Protein AF-A0A177X0Y1-F1 (afdb_monomer_lite)

Sequence (254 aa):
MSVVRSIENCEKGANDKPLEDIMIADCGVLAEGEEDGIPIPDDGDVLPEYTEDHDLIPEDHPTEYIAFASQIKTIGNTLLKQALASTDSTAAQSFFSKAIAKYEKAVRYLEAINPSPEEATELTYEAKLEFFALKVSCLSNLSLASGKISDWAGQQRYSERILSIAETLATYTVKHSTTPLMVTPADQSKAYFRVGQALVKQLQYEQGCKMLERAQSLTSGTPDAMIIKTINETQRMIKERAAKEKRMYQKMFE

Foldseek 3Di:
DVVVVCVVPADADPPRHHPDDDDPPDDDDADVPRDPPDDDDPLNLPDDLAPVPDPDQCQVCVVVLLVSLVVLLVSLVVLQVCLVPDPDPVSSLVSLVVSLSSLVSSLNSLVSNPVAPVGNPVDDPVSVLSSLVSNLVSLLSNLVSCVSNVVLVSVLVSLVSNVVNQVRQVVCCVVPDPDGDHDALLSNLSSLQSNLVSCVSVVVLVSSLVSLVSSQVSDPDDGDPVSVVSNVVSVVSVVVVVVVVVVVVVVVVD

Structure (mmCIF, N/CA/C/O backbone):
data_AF-A0A177X0Y1-F1
#
_entry.id   AF-A0A177X0Y1-F1
#
loop_
_atom_site.group_PDB
_atom_site.id
_atom_site.type_symbol
_atom_site.label_atom_id
_atom_site.label_alt_id
_atom_site.label_comp_id
_atom_site.label_asym_id
_atom_site.label_entity_id
_atom_site.label_seq_id
_atom_site.pdbx_PDB_ins_code
_atom_site.Cartn_x
_atom_site.Cartn_y
_atom_site.Cartn_z
_atom_site.occupancy
_atom_site.B_iso_or_equiv
_atom_site.auth_seq_id
_atom_site.auth_comp_id
_atom_site.auth_asym_id
_atom_site.auth_atom_id
_atom_site.pdbx_PDB_model_num
ATOM 1 N N . MET A 1 1 ? 1.747 -11.958 -21.881 1.00 66.69 1 MET A N 1
ATOM 2 C CA . MET A 1 1 ? 1.061 -13.107 -21.244 1.00 66.69 1 MET A CA 1
ATOM 3 C C . MET A 1 1 ? 0.006 -12.734 -20.183 1.00 66.69 1 MET A C 1
ATOM 5 O O . MET A 1 1 ? -0.429 -13.611 -19.441 1.00 66.69 1 MET A O 1
ATOM 9 N N . SER A 1 2 ? -0.498 -11.492 -20.129 1.00 70.94 2 SER A N 1
ATOM 10 C CA . SER A 1 2 ? -1.448 -11.057 -19.080 1.00 70.94 2 SER A CA 1
ATOM 11 C C . SER A 1 2 ? -2.701 -11.940 -18.937 1.00 70.94 2 SER A C 1
ATOM 13 O O . SER A 1 2 ? -3.001 -12.418 -17.846 1.00 70.94 2 SER A O 1
ATOM 15 N N . VAL A 1 3 ? -3.373 -12.259 -20.051 1.00 80.31 3 VAL A N 1
ATOM 16 C CA . VAL A 1 3 ? -4.574 -13.117 -20.054 1.00 80.31 3 VAL A CA 1
ATOM 17 C C . VAL A 1 3 ? -4.273 -14.518 -19.514 1.00 80.31 3 VAL A C 1
ATOM 19 O O . VAL A 1 3 ? -5.033 -15.047 -18.708 1.00 80.31 3 VAL A O 1
ATOM 22 N N . VAL A 1 4 ? -3.135 -15.101 -19.904 1.00 83.88 4 VAL A N 1
ATOM 23 C CA . VAL A 1 4 ? -2.702 -16.426 -19.431 1.00 83.88 4 VAL A CA 1
ATOM 24 C C . VAL A 1 4 ? -2.528 -16.410 -17.913 1.00 83.88 4 VAL A C 1
ATOM 26 O O . VAL A 1 4 ? -3.089 -17.254 -17.222 1.00 83.88 4 VAL A O 1
ATOM 29 N N . ARG A 1 5 ? -1.845 -15.392 -17.378 1.00 81.00 5 ARG A N 1
ATOM 30 C CA . ARG A 1 5 ? -1.641 -15.215 -15.933 1.00 81.00 5 ARG A CA 1
ATOM 31 C C . ARG A 1 5 ? -2.957 -15.031 -15.172 1.00 81.00 5 ARG A C 1
ATOM 33 O O . ARG A 1 5 ? -3.086 -15.539 -14.058 1.00 81.00 5 ARG A O 1
ATOM 40 N N . SER A 1 6 ? -3.929 -14.310 -15.731 1.00 81.62 6 SER A N 1
ATOM 41 C CA . SER A 1 6 ? -5.259 -14.169 -15.122 1.00 81.62 6 SER A CA 1
ATOM 42 C C . SER A 1 6 ? -5.991 -15.510 -15.040 1.00 81.62 6 SER A C 1
ATOM 44 O O . SER A 1 6 ? -6.596 -15.807 -14.012 1.00 81.62 6 SER A O 1
ATOM 46 N N . ILE A 1 7 ? -5.881 -16.346 -16.077 1.00 86.56 7 ILE A N 1
ATOM 47 C CA . ILE A 1 7 ? -6.438 -17.706 -16.087 1.00 86.56 7 ILE A CA 1
ATOM 48 C C . ILE A 1 7 ? -5.711 -18.592 -15.064 1.00 86.56 7 ILE A C 1
ATOM 50 O O . ILE A 1 7 ? -6.357 -19.295 -14.291 1.00 86.56 7 ILE A O 1
ATOM 54 N N . GLU A 1 8 ? -4.378 -18.528 -14.993 1.00 86.12 8 GLU A N 1
ATOM 55 C CA . GLU A 1 8 ? -3.576 -19.290 -14.023 1.00 86.12 8 GLU A CA 1
ATOM 56 C C . GLU A 1 8 ? -3.936 -18.959 -12.567 1.00 86.12 8 GLU A C 1
ATOM 58 O O . GLU A 1 8 ? -4.007 -19.854 -11.719 1.00 86.12 8 GLU A O 1
ATOM 63 N N . ASN A 1 9 ? -4.176 -17.679 -12.274 1.00 84.50 9 ASN A N 1
ATOM 64 C CA . ASN A 1 9 ? -4.431 -17.174 -10.924 1.00 84.50 9 ASN A CA 1
ATOM 65 C C . ASN A 1 9 ? -5.918 -17.084 -10.559 1.00 84.50 9 ASN A C 1
ATOM 67 O O . ASN A 1 9 ? -6.238 -16.575 -9.484 1.00 84.50 9 ASN A O 1
ATOM 71 N N . CYS A 1 10 ? -6.825 -17.571 -11.412 1.00 87.94 10 CYS A N 1
ATOM 72 C CA . CYS A 1 10 ? -8.245 -17.602 -11.078 1.00 87.94 10 CYS A CA 1
ATOM 73 C C . CYS A 1 10 ? -8.504 -18.438 -9.814 1.00 87.94 10 CYS A C 1
ATOM 75 O O . CYS A 1 10 ? -7.733 -19.344 -9.460 1.00 87.94 10 CYS A O 1
ATOM 77 N N . GLU A 1 11 ? -9.602 -18.126 -9.127 1.00 88.81 11 GLU A N 1
ATOM 78 C CA . GLU A 1 11 ? -10.042 -18.907 -7.978 1.00 88.81 11 GLU A CA 1
ATOM 79 C C . GLU A 1 11 ? -10.464 -20.307 -8.441 1.00 88.81 11 GLU A C 1
ATOM 81 O O . GLU A 1 11 ? -11.257 -20.464 -9.374 1.00 88.81 11 GLU A O 1
ATOM 86 N N . LYS A 1 12 ? -9.903 -21.336 -7.799 1.00 91.31 12 LYS A N 1
ATOM 87 C CA . LYS A 1 12 ? -10.114 -22.741 -8.160 1.00 91.31 12 LYS A CA 1
ATOM 88 C C . LYS A 1 12 ? -10.997 -23.421 -7.119 1.00 91.31 12 LYS A C 1
ATOM 90 O O . LYS A 1 12 ? -10.789 -23.269 -5.918 1.00 91.31 12 LYS A O 1
ATOM 95 N N . GLY A 1 13 ? -11.970 -24.188 -7.589 1.00 89.94 13 GLY A N 1
ATOM 96 C CA . GLY A 1 13 ? -12.784 -25.093 -6.792 1.00 89.94 13 GLY A CA 1
ATOM 97 C C . GLY A 1 13 ? -12.164 -26.487 -6.675 1.00 89.94 13 GLY A C 1
ATOM 98 O O . GLY A 1 13 ? -10.953 -26.681 -6.763 1.00 89.94 13 GLY A O 1
ATOM 99 N N . ALA A 1 14 ? -13.019 -27.491 -6.472 1.00 91.88 14 ALA A N 1
ATOM 100 C CA . ALA A 1 14 ? -12.578 -28.878 -6.363 1.00 91.88 14 ALA A CA 1
ATOM 101 C C . ALA A 1 14 ? -11.881 -29.358 -7.651 1.00 91.88 14 ALA A C 1
ATOM 103 O O . ALA A 1 14 ? -12.385 -29.140 -8.754 1.00 91.88 14 ALA A O 1
ATOM 104 N N . ASN A 1 15 ? -10.765 -30.076 -7.485 1.00 91.56 15 ASN A N 1
ATOM 105 C CA . ASN A 1 15 ? -9.943 -30.626 -8.571 1.00 91.56 15 ASN A CA 1
ATOM 106 C C . ASN A 1 15 ? -9.391 -29.560 -9.540 1.00 91.56 15 ASN A C 1
ATOM 108 O O . ASN A 1 15 ? -9.415 -29.771 -10.749 1.00 91.56 15 ASN A O 1
ATOM 112 N N . ASP A 1 16 ? -8.944 -28.412 -9.018 1.00 88.44 16 ASP A N 1
ATOM 113 C CA . ASP A 1 16 ? -8.334 -27.307 -9.782 1.00 88.44 16 ASP A CA 1
ATOM 114 C C . ASP A 1 16 ? -9.215 -26.693 -10.884 1.00 88.44 16 ASP A C 1
ATOM 116 O O . ASP A 1 16 ? -8.738 -25.931 -11.727 1.00 88.44 16 ASP A O 1
ATOM 120 N N . LYS A 1 17 ? -10.523 -26.972 -10.873 1.00 91.31 17 LYS A N 1
ATOM 121 C CA . LYS A 1 17 ? -11.463 -26.363 -11.815 1.00 91.31 17 LYS A CA 1
ATOM 122 C C . LYS A 1 17 ? -11.681 -24.885 -11.449 1.00 91.31 17 LYS A C 1
ATOM 124 O O . LYS A 1 17 ? -12.027 -24.633 -10.295 1.00 91.31 17 LYS A O 1
ATOM 129 N N . PRO A 1 18 ? -11.565 -23.927 -12.386 1.00 93.62 18 PRO A N 1
ATOM 130 C CA . PRO A 1 18 ? -11.966 -22.540 -12.147 1.00 93.62 18 PRO A CA 1
ATOM 131 C C . PRO A 1 18 ? -13.395 -22.445 -11.592 1.00 93.62 18 PRO A C 1
ATOM 133 O O . PRO A 1 18 ? -14.280 -23.190 -12.027 1.00 93.62 18 PRO A O 1
ATOM 136 N N . LEU A 1 19 ? -13.618 -21.563 -10.614 1.00 92.00 19 LEU A N 1
ATOM 137 C CA . LEU A 1 19 ? -14.960 -21.307 -10.077 1.00 92.00 19 LEU A CA 1
ATOM 138 C C . LEU A 1 19 ? -15.852 -20.581 -11.087 1.00 92.00 19 LEU A C 1
ATOM 140 O O . LEU A 1 19 ? -17.037 -20.893 -11.189 1.00 92.00 19 LEU A O 1
ATOM 144 N N . GLU A 1 20 ? -15.275 -19.637 -11.826 1.00 90.50 20 GLU A N 1
ATOM 145 C CA . GLU A 1 20 ? -15.929 -18.949 -12.937 1.00 90.50 20 GLU A CA 1
ATOM 146 C C . GLU A 1 20 ? -15.612 -19.655 -14.261 1.00 90.50 20 GLU A C 1
ATOM 148 O O . GLU A 1 20 ? -14.508 -20.168 -14.454 1.00 90.50 20 GLU A O 1
ATOM 153 N N . ASP A 1 21 ? -16.575 -19.686 -15.185 1.00 90.81 21 ASP A N 1
ATOM 154 C CA . ASP A 1 21 ? -16.375 -20.302 -16.497 1.00 90.81 21 ASP A CA 1
ATOM 155 C C . ASP A 1 21 ? -15.396 -19.469 -17.341 1.00 90.81 21 ASP A C 1
ATOM 157 O O . ASP A 1 21 ? -15.669 -18.326 -17.708 1.00 90.81 21 ASP A O 1
ATOM 161 N N . ILE A 1 22 ? -14.261 -20.076 -17.693 1.00 90.94 22 ILE A N 1
ATOM 162 C CA . ILE A 1 22 ? -13.251 -19.499 -18.585 1.00 90.94 22 ILE A CA 1
ATOM 163 C C . ILE A 1 22 ? -13.431 -20.128 -19.966 1.00 90.94 22 ILE A C 1
ATOM 165 O O . ILE A 1 22 ? -13.154 -21.313 -20.158 1.00 90.94 22 ILE A O 1
ATOM 169 N N . MET A 1 23 ? -13.903 -19.340 -20.933 1.00 92.12 23 MET A N 1
ATOM 170 C CA . MET A 1 23 ? -14.182 -19.798 -22.297 1.00 92.12 23 MET A CA 1
ATOM 171 C C . MET A 1 23 ? -13.382 -19.005 -23.330 1.00 92.12 23 MET A C 1
ATOM 173 O O . MET A 1 23 ? -13.214 -17.793 -23.206 1.00 92.12 23 MET A O 1
ATOM 177 N N . ILE A 1 24 ? -12.935 -19.689 -24.386 1.00 92.81 24 ILE A N 1
ATOM 178 C CA . ILE A 1 24 ? -12.402 -19.038 -25.586 1.00 92.81 24 ILE A CA 1
ATOM 179 C C . ILE A 1 24 ? -13.602 -18.483 -26.353 1.00 92.81 24 ILE A C 1
ATOM 181 O O . ILE A 1 24 ? -14.331 -19.235 -26.996 1.00 92.81 24 ILE A O 1
ATOM 185 N N . ALA A 1 25 ? -13.843 -17.181 -26.209 1.00 90.62 25 ALA A N 1
ATOM 186 C CA . ALA A 1 25 ? -14.989 -16.513 -26.821 1.00 90.62 25 ALA A CA 1
ATOM 187 C C . ALA A 1 25 ? -14.862 -16.397 -28.349 1.00 90.62 25 ALA A C 1
ATOM 189 O O . ALA A 1 25 ? -15.875 -16.432 -29.042 1.00 90.62 25 ALA A O 1
ATOM 190 N N . ASP A 1 26 ? -13.632 -16.279 -28.853 1.00 90.12 26 ASP A N 1
ATOM 191 C CA . ASP A 1 26 ? -13.308 -16.229 -30.278 1.00 90.12 26 ASP A CA 1
ATOM 192 C C . ASP A 1 26 ? -11.871 -16.730 -30.510 1.00 90.12 26 ASP A C 1
ATOM 194 O O . ASP A 1 26 ? -11.034 -16.666 -29.602 1.00 90.12 26 ASP A O 1
ATOM 198 N N . CYS A 1 27 ? -11.578 -17.260 -31.697 1.00 92.62 27 CYS A N 1
ATOM 199 C CA . CYS A 1 27 ? -10.236 -17.694 -32.084 1.00 92.62 27 CYS A CA 1
ATOM 200 C C . CYS A 1 27 ? -10.038 -17.677 -33.606 1.00 92.62 27 CYS A C 1
ATOM 202 O O . CYS A 1 27 ? -10.978 -17.821 -34.384 1.00 92.62 27 CYS A O 1
ATOM 204 N N . GLY A 1 28 ? -8.786 -17.538 -34.044 1.00 90.81 28 GLY A N 1
ATOM 205 C CA . GLY A 1 28 ? -8.454 -17.439 -35.461 1.00 90.81 28 GLY A CA 1
ATOM 206 C C . GLY A 1 28 ? -6.958 -17.549 -35.731 1.00 90.81 28 GLY A C 1
ATOM 207 O O . GLY A 1 28 ? -6.178 -17.925 -34.855 1.00 90.81 28 GLY A O 1
ATOM 208 N N . VAL A 1 29 ? -6.571 -17.232 -36.964 1.00 90.81 29 VAL A N 1
ATOM 209 C CA . VAL A 1 29 ? -5.174 -17.152 -37.404 1.00 90.81 29 VAL A CA 1
ATOM 210 C C . VAL A 1 29 ? -4.920 -15.717 -37.842 1.00 90.81 29 VAL A C 1
ATOM 212 O O . VAL A 1 29 ? -5.626 -15.237 -38.722 1.00 90.81 29 VAL A O 1
ATOM 215 N N . LEU A 1 30 ? -3.924 -15.064 -37.242 1.00 89.94 30 LEU A N 1
ATOM 216 C CA . LEU A 1 30 ? -3.482 -13.731 -37.650 1.00 89.94 30 LEU A CA 1
ATOM 217 C C . LEU A 1 30 ? -2.557 -13.845 -38.865 1.00 89.94 30 LEU A C 1
ATOM 219 O O . LEU A 1 30 ? -1.601 -14.629 -38.850 1.00 89.94 30 LEU A O 1
ATOM 223 N N . ALA A 1 31 ? -2.839 -13.080 -39.916 1.00 92.69 31 ALA A N 1
ATOM 224 C CA . ALA A 1 31 ? -1.947 -12.956 -41.061 1.00 92.69 31 ALA A CA 1
ATOM 225 C C . ALA A 1 31 ? -0.722 -12.084 -40.726 1.00 92.69 31 ALA A C 1
ATOM 227 O O . ALA A 1 31 ? -0.724 -11.288 -39.788 1.00 92.69 31 ALA A O 1
ATOM 228 N N . GLU A 1 32 ? 0.348 -12.211 -41.515 1.00 89.19 32 GLU A N 1
ATOM 229 C CA . GLU A 1 32 ? 1.534 -11.367 -41.350 1.00 89.19 32 GLU A CA 1
ATOM 230 C C . GLU A 1 32 ? 1.176 -9.889 -41.582 1.00 89.19 32 GLU A C 1
ATOM 232 O O . GLU A 1 32 ? 0.691 -9.515 -42.652 1.00 89.19 32 GLU A O 1
ATOM 237 N N . GLY A 1 33 ? 1.404 -9.055 -40.564 1.00 85.44 33 GLY A N 1
ATOM 238 C CA . GLY A 1 33 ? 1.066 -7.629 -40.577 1.00 85.44 33 GLY A CA 1
ATOM 239 C C . GLY A 1 33 ? -0.370 -7.292 -40.161 1.00 85.44 33 GLY A C 1
ATOM 240 O O . GLY A 1 33 ? -0.728 -6.116 -40.181 1.00 85.44 33 GLY A O 1
ATOM 241 N N . GLU A 1 34 ? -1.185 -8.282 -39.788 1.00 86.31 34 GLU A N 1
ATOM 242 C CA . GLU A 1 34 ? -2.496 -8.053 -39.177 1.00 86.31 34 GLU A CA 1
ATOM 243 C C . GLU A 1 34 ? -2.343 -7.576 -37.724 1.00 86.31 34 GLU A C 1
ATOM 245 O O . GLU A 1 34 ? -1.400 -7.960 -37.029 1.00 86.31 34 GLU A O 1
ATOM 250 N N . GLU A 1 35 ? -3.251 -6.705 -37.277 1.00 77.00 35 GLU A N 1
ATOM 251 C CA . GLU A 1 35 ? -3.278 -6.233 -35.892 1.00 77.00 35 GLU A CA 1
ATOM 252 C C . GLU A 1 35 ? -3.572 -7.410 -34.954 1.00 77.00 35 GLU A C 1
ATOM 254 O O . GLU A 1 35 ? -4.455 -8.224 -35.219 1.00 77.00 35 GLU A O 1
ATOM 259 N N . ASP A 1 36 ? -2.847 -7.495 -33.841 1.00 77.44 36 ASP A N 1
ATOM 260 C CA . ASP A 1 36 ? -2.990 -8.582 -32.866 1.00 77.44 36 ASP A CA 1
ATOM 261 C C . ASP A 1 36 ? -4.305 -8.526 -32.066 1.00 77.44 36 ASP A C 1
ATOM 263 O O . ASP A 1 36 ? -4.603 -9.432 -31.283 1.00 77.44 36 ASP A O 1
ATOM 267 N N . GLY A 1 37 ? -5.109 -7.479 -32.280 1.00 72.94 37 GLY A N 1
ATOM 268 C CA . GLY A 1 37 ? -6.402 -7.271 -31.641 1.00 72.94 37 GLY A CA 1
ATOM 269 C C . GLY A 1 37 ? -6.293 -6.951 -30.151 1.00 72.94 37 GLY A C 1
ATOM 270 O O . GLY A 1 37 ? -7.302 -7.018 -29.443 1.00 72.94 37 GLY A O 1
ATOM 271 N N . ILE A 1 38 ? -5.096 -6.622 -29.652 1.00 71.56 38 ILE A N 1
ATOM 272 C CA . ILE A 1 38 ? -4.893 -6.244 -28.257 1.00 71.56 38 ILE A CA 1
ATOM 273 C C . ILE A 1 38 ? -5.236 -4.755 -28.119 1.00 71.56 38 ILE A C 1
ATOM 275 O O . ILE A 1 38 ? -4.538 -3.909 -28.677 1.00 71.56 38 ILE A O 1
ATOM 279 N N . PRO A 1 39 ? -6.299 -4.391 -27.376 1.00 65.44 39 PRO A N 1
ATOM 280 C CA . PRO A 1 39 ? -6.695 -2.998 -27.253 1.00 65.44 39 PRO A CA 1
ATOM 281 C C . PRO A 1 39 ? -5.577 -2.183 -26.603 1.00 65.44 39 PRO A C 1
ATOM 283 O O . PRO A 1 39 ? -5.128 -2.486 -25.494 1.00 65.44 39 PRO A O 1
ATOM 286 N N . ILE A 1 40 ? -5.159 -1.122 -27.291 1.00 65.94 40 ILE A N 1
ATOM 287 C CA . ILE A 1 40 ? -4.225 -0.135 -26.753 1.00 65.94 40 ILE A CA 1
ATOM 288 C C . ILE A 1 40 ? -4.911 0.535 -25.556 1.00 65.94 40 ILE A C 1
ATOM 290 O O . ILE A 1 40 ? -6.026 1.039 -25.708 1.00 65.94 40 ILE A O 1
ATOM 294 N N . PRO A 1 41 ? -4.292 0.558 -24.365 1.00 69.38 41 PRO A N 1
ATOM 295 C CA . PRO A 1 41 ? -4.902 1.197 -23.211 1.00 69.38 41 PRO A CA 1
ATOM 296 C C . PRO A 1 41 ? -5.208 2.678 -23.476 1.00 69.38 41 PRO A C 1
ATOM 298 O O . PRO A 1 41 ? -4.310 3.468 -23.772 1.00 69.38 41 PRO A O 1
ATOM 301 N N . ASP A 1 42 ? -6.468 3.080 -23.284 1.00 76.19 42 ASP A N 1
ATOM 302 C CA . ASP A 1 42 ? -6.929 4.474 -23.444 1.00 76.19 42 ASP A CA 1
ATOM 303 C C . ASP A 1 42 ? -6.221 5.468 -22.500 1.00 76.19 42 ASP A C 1
ATOM 305 O O . ASP A 1 42 ? -6.339 6.686 -22.644 1.00 76.19 42 ASP A O 1
ATOM 309 N N . ASP A 1 43 ? -5.511 4.958 -21.492 1.00 79.19 43 ASP A N 1
ATOM 310 C CA . ASP A 1 43 ? -4.799 5.741 -20.486 1.00 79.19 43 ASP A CA 1
ATOM 311 C C . ASP A 1 43 ? -3.330 6.033 -20.833 1.00 79.19 43 ASP A C 1
ATOM 313 O O . ASP A 1 43 ? -2.643 6.700 -20.053 1.00 79.19 43 ASP A O 1
ATOM 317 N N . GLY A 1 44 ? -2.867 5.593 -22.010 1.00 81.62 44 GLY A N 1
ATOM 318 C CA . GLY A 1 44 ? -1.518 5.853 -22.516 1.00 81.62 44 GLY A CA 1
ATOM 319 C C . GLY A 1 44 ? -0.428 4.974 -21.897 1.00 81.62 44 GLY A C 1
ATOM 320 O O . GLY A 1 44 ? 0.756 5.245 -22.095 1.00 81.62 44 GLY A O 1
ATOM 321 N N . ASP A 1 45 ? -0.800 3.939 -21.141 1.00 88.75 45 ASP A N 1
ATOM 322 C CA . ASP A 1 45 ? 0.137 2.936 -20.641 1.00 88.75 45 ASP A CA 1
ATOM 323 C C . ASP A 1 45 ? 0.539 1.971 -21.760 1.00 88.75 45 ASP A C 1
ATOM 325 O O . ASP A 1 45 ? -0.213 1.072 -22.125 1.00 88.75 45 ASP A O 1
ATOM 329 N N . VAL A 1 46 ? 1.739 2.165 -22.303 1.00 89.19 46 VAL A N 1
ATOM 330 C CA . VAL A 1 46 ? 2.299 1.330 -23.379 1.00 89.19 46 VAL A CA 1
ATOM 331 C C . VAL A 1 46 ? 3.121 0.149 -22.861 1.00 89.19 46 VAL A C 1
ATOM 333 O O . VAL A 1 46 ? 3.661 -0.620 -23.651 1.00 89.19 46 VAL A O 1
ATOM 336 N N . LEU A 1 47 ? 3.272 0.019 -21.541 1.00 91.38 47 LEU A N 1
ATOM 337 C CA . LEU A 1 47 ? 4.120 -1.008 -20.949 1.00 91.38 47 LEU A CA 1
ATOM 338 C C . LEU A 1 47 ? 3.342 -2.327 -20.805 1.00 91.38 47 LEU A C 1
ATOM 340 O O . LEU A 1 47 ? 2.151 -2.295 -20.480 1.00 91.38 47 LEU A O 1
ATOM 344 N N . PRO A 1 48 ? 3.987 -3.494 -20.962 1.00 91.06 48 PRO A N 1
ATOM 345 C CA . PRO A 1 48 ? 3.375 -4.785 -20.663 1.00 91.06 48 PRO A CA 1
ATOM 346 C C . PRO A 1 48 ? 2.844 -4.871 -19.225 1.00 91.06 48 PRO A C 1
ATOM 348 O O . PRO A 1 48 ? 3.337 -4.206 -18.320 1.00 91.06 48 PRO A O 1
ATOM 351 N N . GLU A 1 49 ? 1.820 -5.688 -18.978 1.00 88.88 49 GLU A N 1
ATOM 352 C CA . GLU A 1 49 ? 1.271 -5.863 -17.619 1.00 88.88 49 GLU A CA 1
ATOM 353 C C . GLU A 1 49 ? 2.250 -6.590 -16.677 1.00 88.88 49 GLU A C 1
ATOM 355 O O . GLU A 1 49 ? 2.303 -6.315 -15.477 1.00 88.88 49 GLU A O 1
ATOM 360 N N . TYR A 1 50 ? 3.032 -7.515 -17.232 1.00 89.56 50 TYR A N 1
ATOM 361 C CA . TYR A 1 50 ? 4.021 -8.325 -16.530 1.00 89.56 50 TYR A CA 1
ATOM 362 C C . TYR A 1 50 ? 5.411 -8.002 -17.072 1.00 89.56 50 TYR A C 1
ATOM 364 O O . TYR A 1 50 ? 5.591 -7.829 -18.274 1.00 89.56 50 TYR A O 1
ATOM 372 N N . THR A 1 51 ? 6.397 -7.915 -16.185 1.00 91.44 51 THR A N 1
ATOM 373 C CA . THR A 1 51 ? 7.760 -7.496 -16.535 1.00 91.44 51 THR A CA 1
ATOM 374 C C . THR A 1 51 ? 8.483 -8.525 -17.394 1.00 91.44 51 THR A C 1
ATOM 376 O O . THR A 1 51 ? 9.329 -8.167 -18.198 1.00 91.44 51 THR A O 1
ATOM 379 N N . GLU A 1 52 ? 8.114 -9.798 -17.274 1.00 87.62 52 GLU A N 1
ATOM 380 C CA . GLU A 1 52 ? 8.669 -10.899 -18.066 1.00 87.62 52 GLU A CA 1
ATOM 381 C C . GLU A 1 52 ? 8.264 -10.839 -19.547 1.00 87.62 52 GLU A C 1
ATOM 383 O O . GLU A 1 52 ? 8.875 -11.506 -20.375 1.00 87.62 52 GLU A O 1
ATOM 388 N N . ASP A 1 53 ? 7.234 -10.052 -19.879 1.00 87.19 53 ASP A N 1
ATOM 389 C CA . ASP A 1 53 ? 6.816 -9.786 -21.259 1.00 87.19 53 ASP A CA 1
ATOM 390 C C . ASP A 1 53 ? 7.552 -8.570 -21.869 1.00 87.19 53 ASP A C 1
ATOM 392 O O . ASP A 1 53 ? 7.242 -8.165 -22.988 1.00 87.19 53 ASP A O 1
ATOM 396 N N . HIS A 1 54 ? 8.464 -7.930 -21.131 1.00 91.19 54 HIS A N 1
ATOM 397 C CA . HIS A 1 54 ? 9.205 -6.756 -21.586 1.00 91.19 54 HIS A CA 1
ATOM 398 C C . HIS A 1 54 ? 10.557 -7.152 -22.205 1.00 91.19 54 HIS A C 1
ATOM 400 O O . HIS A 1 54 ? 11.235 -8.042 -21.700 1.00 91.19 54 HIS A O 1
ATOM 406 N N . ASP A 1 55 ? 10.986 -6.450 -23.260 1.00 89.56 55 ASP A N 1
ATOM 407 C CA . ASP A 1 55 ? 12.241 -6.759 -23.973 1.00 89.56 55 ASP A CA 1
ATOM 408 C C . ASP A 1 55 ? 13.500 -6.518 -23.122 1.00 89.56 55 ASP A C 1
ATOM 410 O O . ASP A 1 55 ? 14.524 -7.180 -23.291 1.00 89.56 55 ASP A O 1
ATOM 414 N N . LEU A 1 56 ? 13.439 -5.540 -22.214 1.00 92.38 56 LEU A N 1
ATOM 415 C CA . LEU A 1 56 ? 14.522 -5.251 -21.269 1.00 92.38 56 LEU A CA 1
ATOM 416 C C . LEU A 1 56 ? 14.435 -6.142 -20.032 1.00 92.38 56 LEU A C 1
ATOM 418 O O . LEU A 1 56 ? 13.385 -6.208 -19.393 1.00 92.38 56 LEU A O 1
ATOM 422 N N . ILE A 1 57 ? 15.571 -6.716 -19.643 1.00 90.25 57 ILE A N 1
ATOM 423 C CA . ILE A 1 57 ? 15.745 -7.508 -18.420 1.00 90.25 57 ILE A CA 1
ATOM 424 C C . ILE A 1 57 ? 15.935 -6.558 -17.217 1.00 90.25 57 ILE A C 1
ATOM 426 O O . ILE A 1 57 ? 16.783 -5.661 -17.316 1.00 90.25 57 ILE A O 1
ATOM 430 N N . PRO A 1 58 ? 15.173 -6.710 -16.111 1.00 90.38 58 PRO A N 1
ATOM 431 C CA . PRO A 1 58 ? 15.228 -5.810 -14.953 1.00 90.38 58 PRO A CA 1
ATOM 432 C C . PRO A 1 58 ? 16.612 -5.661 -14.320 1.00 90.38 58 PRO A C 1
ATOM 434 O O . PRO A 1 58 ? 17.000 -4.549 -13.964 1.00 90.38 58 PRO A O 1
ATOM 437 N N . GLU A 1 59 ? 17.349 -6.763 -14.192 1.00 87.12 59 GLU A N 1
ATOM 438 C CA . GLU A 1 59 ? 18.673 -6.815 -13.566 1.00 87.12 59 GLU A CA 1
ATOM 439 C C . GLU A 1 59 ? 19.709 -6.011 -14.363 1.00 87.12 59 GLU A C 1
ATOM 441 O O . GLU A 1 59 ? 20.538 -5.309 -13.786 1.00 87.12 59 GLU A O 1
ATOM 446 N N . ASP A 1 60 ? 19.611 -6.048 -15.694 1.00 89.75 60 ASP A N 1
ATOM 447 C CA . ASP A 1 60 ? 20.508 -5.322 -16.596 1.00 89.75 60 ASP A CA 1
ATOM 448 C C . ASP A 1 60 ? 20.105 -3.842 -16.764 1.00 89.75 60 ASP A C 1
ATOM 450 O O . ASP A 1 60 ? 20.942 -3.004 -17.104 1.00 89.75 60 ASP A O 1
ATOM 454 N N . HIS A 1 61 ? 18.828 -3.507 -16.525 1.00 92.44 61 HIS A N 1
ATOM 455 C CA . HIS A 1 61 ? 18.240 -2.185 -16.799 1.00 92.44 61 HIS A CA 1
ATOM 456 C C . HIS A 1 61 ? 17.453 -1.603 -15.605 1.00 92.44 61 HIS A C 1
ATOM 458 O O . HIS A 1 61 ? 16.297 -1.182 -15.748 1.00 92.44 61 HIS A O 1
ATOM 464 N N . PRO A 1 62 ? 18.034 -1.544 -14.392 1.00 91.50 62 PRO A N 1
ATOM 465 C CA . PRO A 1 62 ? 17.301 -1.128 -13.199 1.00 91.50 62 PRO A CA 1
ATOM 466 C C . PRO A 1 62 ? 16.804 0.323 -13.265 1.00 91.50 62 PRO A C 1
ATOM 468 O O . PRO A 1 62 ? 15.742 0.651 -12.733 1.00 91.50 62 PRO A O 1
ATOM 471 N N . THR A 1 63 ? 17.553 1.210 -13.923 1.00 91.38 63 THR A N 1
ATOM 472 C CA . THR A 1 63 ? 17.206 2.637 -14.023 1.00 91.38 63 THR A CA 1
ATOM 473 C C . THR A 1 63 ? 15.975 2.837 -14.905 1.00 91.38 63 THR A C 1
ATOM 475 O O . THR A 1 63 ? 15.072 3.605 -14.569 1.00 91.38 63 THR A O 1
ATOM 478 N N . GLU A 1 64 ? 15.897 2.098 -16.007 1.00 94.44 64 GLU A N 1
ATOM 479 C CA . GLU A 1 64 ? 14.770 2.082 -16.931 1.00 94.44 64 GLU A CA 1
ATOM 480 C C . GLU A 1 64 ? 13.513 1.563 -16.232 1.00 94.44 64 GLU A C 1
ATOM 482 O O . GLU A 1 64 ? 12.456 2.181 -16.337 1.00 94.44 64 GLU A O 1
ATOM 487 N N . TYR A 1 65 ? 13.626 0.501 -15.433 1.00 95.25 65 TYR A N 1
ATOM 488 C CA . TYR A 1 65 ? 12.498 -0.030 -14.666 1.00 95.25 65 TYR A CA 1
ATOM 489 C C . TYR A 1 65 ? 11.991 0.931 -13.579 1.00 95.25 65 TYR A C 1
ATOM 491 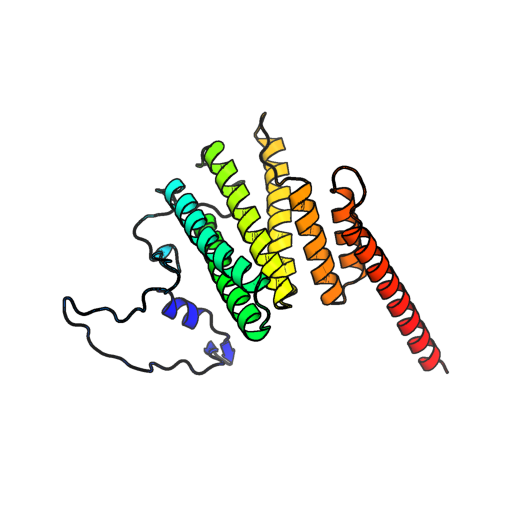O O . TYR A 1 65 ? 10.776 1.032 -13.368 1.00 95.25 65 TYR A O 1
ATOM 499 N N . ILE A 1 66 ? 12.876 1.703 -12.934 1.00 94.94 66 ILE A N 1
ATOM 500 C CA . ILE A 1 66 ? 12.468 2.801 -12.037 1.00 94.94 66 ILE A CA 1
ATOM 501 C C . ILE A 1 66 ? 11.692 3.864 -12.830 1.00 94.94 66 ILE A C 1
ATOM 503 O O . ILE A 1 66 ? 10.623 4.309 -12.395 1.00 94.94 66 ILE A O 1
ATOM 507 N N . ALA A 1 67 ? 12.176 4.232 -14.020 1.00 95.81 67 ALA A N 1
ATOM 508 C CA . ALA A 1 67 ? 11.503 5.193 -14.889 1.00 95.81 67 ALA A CA 1
ATOM 509 C C . ALA A 1 67 ? 10.130 4.681 -15.367 1.00 95.81 67 ALA A C 1
ATOM 511 O O . ALA A 1 67 ? 9.153 5.433 -15.327 1.00 95.81 67 ALA A O 1
ATOM 512 N N . PHE A 1 68 ? 10.017 3.405 -15.742 1.00 96.62 68 PHE A N 1
ATOM 513 C CA . PHE A 1 68 ? 8.756 2.754 -16.107 1.00 96.62 68 PHE A CA 1
ATOM 514 C C . PHE A 1 68 ? 7.751 2.784 -14.955 1.00 96.62 68 PHE A C 1
ATOM 516 O O . PHE A 1 68 ? 6.624 3.253 -15.124 1.00 96.62 68 PHE A O 1
ATOM 523 N N . ALA A 1 69 ? 8.168 2.391 -13.750 1.00 97.31 69 ALA A N 1
ATOM 524 C CA . ALA A 1 69 ? 7.320 2.470 -12.565 1.00 97.31 69 ALA A CA 1
ATOM 525 C C . ALA A 1 69 ? 6.856 3.910 -12.276 1.00 97.31 69 ALA A C 1
ATOM 527 O O . ALA A 1 69 ? 5.712 4.131 -11.866 1.00 97.31 69 AL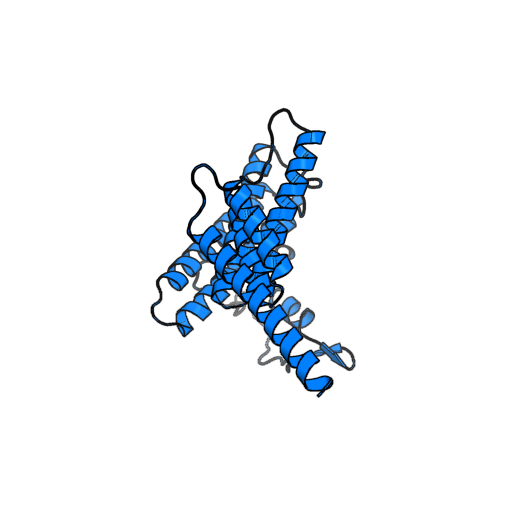A A O 1
ATOM 528 N N . SER A 1 70 ? 7.712 4.906 -12.524 1.00 97.62 70 SER A N 1
ATOM 529 C CA . SER A 1 70 ? 7.379 6.327 -12.375 1.00 97.62 70 SER A CA 1
ATOM 530 C C . SER A 1 70 ? 6.327 6.793 -13.394 1.00 97.62 70 SER A C 1
ATOM 532 O O . SER A 1 70 ? 5.371 7.496 -13.035 1.00 97.62 70 SER A O 1
ATOM 534 N N . GLN A 1 71 ? 6.435 6.344 -14.649 1.00 97.19 71 GLN A N 1
ATOM 535 C CA . GLN A 1 71 ? 5.441 6.603 -15.696 1.00 97.19 71 GLN A CA 1
ATOM 536 C C . GLN A 1 71 ? 4.085 5.978 -15.337 1.00 97.19 71 GLN A C 1
ATOM 538 O O . GLN A 1 71 ? 3.077 6.686 -15.280 1.00 97.19 71 GLN A O 1
ATOM 543 N N . ILE A 1 72 ? 4.065 4.693 -14.967 1.00 97.81 72 ILE A N 1
ATOM 544 C CA . ILE A 1 72 ? 2.840 3.982 -14.565 1.00 97.81 72 ILE A CA 1
ATOM 545 C C . ILE A 1 72 ? 2.192 4.660 -13.347 1.00 97.81 72 ILE A C 1
ATOM 547 O O . ILE A 1 72 ? 0.982 4.905 -13.320 1.00 97.81 72 ILE A O 1
ATOM 551 N N . LYS A 1 73 ? 2.989 5.044 -12.339 1.00 97.88 73 LYS A N 1
ATOM 552 C CA . LYS A 1 73 ? 2.500 5.794 -11.170 1.00 97.88 73 LYS A CA 1
ATOM 553 C C . LYS A 1 73 ? 1.850 7.116 -11.571 1.00 97.88 73 LYS A C 1
ATOM 555 O O . LYS A 1 73 ? 0.880 7.530 -10.934 1.00 97.88 73 LYS A O 1
ATOM 560 N N . THR A 1 74 ? 2.376 7.805 -12.579 1.00 98.12 74 THR A N 1
ATOM 561 C CA . THR A 1 74 ? 1.813 9.077 -13.053 1.00 98.12 74 THR A CA 1
ATOM 562 C C . THR A 1 74 ? 0.401 8.881 -13.600 1.00 98.12 74 THR A C 1
ATOM 564 O O . THR A 1 74 ? -0.495 9.650 -13.246 1.00 98.12 74 THR A O 1
ATOM 567 N N . ILE A 1 75 ? 0.167 7.798 -14.344 1.00 97.62 75 ILE A N 1
ATOM 568 C CA . ILE A 1 75 ? -1.169 7.400 -14.807 1.00 97.62 75 ILE A CA 1
ATOM 569 C C . ILE A 1 75 ? -2.073 7.081 -13.608 1.00 97.62 75 ILE A C 1
ATOM 571 O O . ILE A 1 75 ? -3.166 7.640 -13.482 1.00 97.62 75 ILE A O 1
ATOM 575 N N . GLY A 1 76 ? -1.580 6.280 -12.655 1.00 98.00 76 GLY A N 1
ATOM 576 C CA . GLY A 1 76 ? -2.286 5.988 -11.402 1.00 98.00 76 GLY A CA 1
ATOM 577 C C . GLY A 1 76 ? -2.683 7.250 -10.624 1.00 98.00 76 GLY A C 1
ATOM 578 O O . GLY A 1 76 ? -3.803 7.348 -10.129 1.00 98.00 76 GLY A O 1
ATOM 579 N N . ASN A 1 77 ? -1.814 8.267 -10.572 1.00 98.31 77 ASN A N 1
ATOM 580 C CA . ASN A 1 77 ? -2.101 9.552 -9.924 1.00 98.31 77 ASN A CA 1
ATOM 581 C C . ASN A 1 77 ? -3.214 10.332 -10.625 1.00 98.31 77 ASN A C 1
ATOM 583 O O . ASN A 1 77 ? -4.003 10.994 -9.949 1.00 98.31 77 ASN A O 1
ATOM 587 N N . THR A 1 78 ? -3.274 10.286 -11.955 1.00 98.12 78 THR A N 1
ATOM 588 C CA . THR A 1 78 ? -4.358 10.908 -12.723 1.00 98.12 78 THR A CA 1
ATOM 589 C C . THR A 1 78 ? -5.692 10.245 -12.391 1.00 98.12 78 THR A C 1
ATOM 591 O O . THR A 1 78 ? -6.635 10.942 -12.014 1.00 98.12 78 THR A O 1
ATOM 594 N N . LEU A 1 79 ? -5.740 8.910 -12.409 1.00 97.50 79 LEU A N 1
ATOM 595 C CA . LEU A 1 79 ? -6.927 8.126 -12.051 1.00 97.50 79 LEU A CA 1
ATOM 596 C C . LEU A 1 79 ? -7.356 8.368 -10.597 1.00 97.50 79 LEU A C 1
ATOM 598 O O . LEU A 1 79 ? -8.530 8.601 -10.321 1.00 97.50 79 LEU A O 1
ATOM 602 N N . LEU A 1 80 ? -6.404 8.398 -9.660 1.00 98.19 80 LEU A N 1
ATOM 603 C CA . LEU A 1 80 ? -6.682 8.666 -8.249 1.00 98.19 80 LEU A CA 1
ATOM 604 C C . LEU A 1 80 ? -7.278 10.067 -8.041 1.00 98.19 80 LEU A C 1
ATOM 606 O O . LEU A 1 80 ? -8.219 10.230 -7.265 1.00 98.19 80 LEU A O 1
ATOM 610 N N . LYS A 1 81 ? -6.760 11.086 -8.739 1.00 98.12 81 LYS A N 1
ATOM 611 C CA . LYS A 1 81 ? -7.314 12.449 -8.692 1.00 98.12 81 LYS A CA 1
ATOM 612 C C . LYS A 1 81 ? -8.726 12.502 -9.275 1.00 98.12 81 LYS A C 1
ATOM 614 O O . LYS A 1 81 ? -9.586 13.138 -8.673 1.00 98.12 81 LYS A O 1
ATOM 619 N N . GLN A 1 82 ? -8.971 11.822 -10.396 1.00 97.44 82 GLN A N 1
ATOM 620 C CA . GLN A 1 82 ? -10.308 11.704 -10.988 1.00 97.44 82 GLN A CA 1
ATOM 621 C C . GLN A 1 82 ? -11.287 11.030 -10.018 1.00 97.44 82 GLN A C 1
ATOM 623 O O . GLN A 1 82 ? -12.380 11.548 -9.797 1.00 97.44 82 GLN A O 1
ATOM 628 N N . ALA A 1 83 ? -10.869 9.945 -9.360 1.00 97.44 83 ALA A N 1
ATOM 629 C CA . ALA A 1 83 ? -11.674 9.251 -8.359 1.00 97.44 83 ALA A CA 1
ATOM 630 C C . ALA A 1 83 ? -12.042 10.159 -7.174 1.00 97.44 83 ALA A C 1
ATOM 632 O O . ALA A 1 83 ? -13.194 10.196 -6.750 1.00 97.44 83 ALA A O 1
ATOM 633 N N . LEU A 1 84 ? -11.072 10.921 -6.654 1.00 97.06 84 LEU A N 1
ATOM 634 C CA . LEU A 1 84 ? -11.276 11.836 -5.525 1.00 97.06 84 LEU A CA 1
ATOM 635 C C . LEU A 1 84 ? -12.141 13.057 -5.875 1.00 97.06 84 LEU A C 1
ATOM 637 O O . LEU A 1 84 ? -12.774 13.611 -4.978 1.00 97.06 84 LEU A O 1
ATOM 641 N N . ALA A 1 85 ? -12.148 13.485 -7.140 1.00 97.50 85 ALA A N 1
ATOM 642 C CA . ALA A 1 85 ? -12.944 14.615 -7.622 1.00 97.50 85 ALA A CA 1
ATOM 643 C C . ALA A 1 85 ? -14.349 14.215 -8.108 1.00 97.50 85 ALA A C 1
ATOM 645 O O . ALA A 1 85 ? -15.207 15.084 -8.264 1.00 97.50 85 ALA A O 1
ATOM 646 N N . SER A 1 86 ? -14.589 12.925 -8.362 1.00 95.81 86 SER A N 1
ATOM 647 C CA . SER A 1 86 ? -15.876 12.429 -8.850 1.00 95.81 86 SER A CA 1
ATOM 648 C C . SER A 1 86 ? -16.978 12.610 -7.806 1.00 95.81 86 SER A C 1
ATOM 650 O O . SER A 1 86 ? -16.839 12.214 -6.649 1.00 95.81 86 SER A O 1
ATOM 652 N N . THR A 1 87 ? -18.107 13.171 -8.233 1.00 95.69 87 THR A N 1
ATOM 653 C CA . THR A 1 87 ? -19.342 13.249 -7.438 1.00 95.69 87 THR A CA 1
ATOM 654 C C . THR A 1 87 ? -20.209 11.997 -7.586 1.00 95.69 87 THR A C 1
ATOM 656 O O . THR A 1 87 ? -21.062 11.736 -6.739 1.00 95.69 87 THR A O 1
ATOM 659 N N . ASP A 1 88 ? -19.974 11.203 -8.633 1.00 96.00 88 ASP A N 1
ATOM 660 C CA . ASP A 1 88 ? -20.605 9.906 -8.851 1.00 96.00 88 ASP A CA 1
ATOM 661 C C . ASP A 1 88 ? -19.798 8.815 -8.132 1.00 96.00 88 ASP A C 1
ATOM 663 O O . ASP A 1 88 ? -18.601 8.634 -8.382 1.00 96.00 88 ASP A O 1
ATOM 667 N N . SER A 1 89 ? -20.466 8.091 -7.231 1.00 92.69 89 SER A N 1
ATOM 668 C CA . SER A 1 89 ? -19.859 7.035 -6.415 1.00 92.69 89 SER A CA 1
ATOM 669 C C . SER A 1 89 ? -19.458 5.802 -7.227 1.00 92.69 89 SER A C 1
ATOM 671 O O . SER A 1 89 ? -18.431 5.197 -6.927 1.00 92.69 89 SER A O 1
ATOM 673 N N . THR A 1 90 ? -20.215 5.437 -8.263 1.00 94.38 90 THR A N 1
ATOM 674 C CA . THR A 1 90 ? -19.902 4.290 -9.128 1.00 94.38 90 THR A CA 1
ATOM 675 C C . THR A 1 90 ? -18.722 4.621 -10.034 1.00 94.38 90 THR A C 1
ATOM 677 O O . THR A 1 90 ? -17.788 3.825 -10.154 1.00 94.38 90 THR A O 1
ATOM 680 N N . ALA A 1 91 ? -18.702 5.828 -10.607 1.00 93.62 91 ALA A N 1
ATOM 681 C CA . ALA A 1 91 ? -17.550 6.292 -11.377 1.00 93.62 91 ALA A CA 1
ATOM 682 C C . ALA A 1 91 ? -16.291 6.386 -10.498 1.00 93.62 91 ALA A C 1
ATOM 684 O O . ALA A 1 91 ? -15.224 5.918 -10.896 1.00 93.62 91 ALA A O 1
ATOM 685 N N . ALA A 1 92 ? -16.419 6.917 -9.274 1.00 95.81 92 ALA A N 1
ATOM 686 C CA . ALA A 1 92 ? -15.317 6.995 -8.318 1.00 95.81 92 ALA A CA 1
ATOM 687 C C . ALA A 1 92 ? -14.741 5.608 -7.999 1.00 95.81 92 ALA A C 1
ATOM 689 O O . ALA A 1 92 ? -13.528 5.431 -8.063 1.00 95.81 92 ALA A O 1
ATOM 690 N N . GLN A 1 93 ? -15.601 4.623 -7.708 1.00 95.62 93 GLN A N 1
ATOM 691 C CA . GLN A 1 93 ? -15.205 3.229 -7.472 1.00 95.62 93 GLN A CA 1
ATOM 692 C C . GLN A 1 93 ? -14.406 2.664 -8.651 1.00 95.62 93 GLN A C 1
ATOM 694 O O . GLN A 1 93 ? -13.291 2.188 -8.458 1.00 95.62 93 GLN A O 1
ATOM 699 N N . SER A 1 94 ? -14.913 2.819 -9.878 1.00 95.06 94 SER A N 1
ATOM 700 C CA . SER A 1 94 ? -14.202 2.389 -11.088 1.00 95.06 94 SER A CA 1
ATOM 701 C C . SER A 1 94 ? -12.824 3.052 -11.218 1.00 95.06 94 SER A C 1
ATOM 703 O O . SER A 1 94 ? -11.835 2.378 -11.507 1.00 95.06 94 SER A O 1
ATOM 705 N N . PHE A 1 95 ? -12.717 4.366 -10.995 1.00 97.06 95 PHE A N 1
ATOM 706 C CA . PHE A 1 95 ? -11.427 5.059 -11.058 1.00 97.06 95 PHE A CA 1
ATOM 707 C C . PHE A 1 95 ? -10.468 4.634 -9.939 1.00 97.06 95 PHE A C 1
ATOM 709 O O . PHE A 1 95 ? -9.273 4.503 -10.201 1.00 97.06 95 PHE A O 1
ATOM 716 N N . PHE A 1 96 ? -10.957 4.367 -8.722 1.00 98.00 96 PHE A N 1
ATOM 717 C CA . PHE A 1 96 ? -10.124 3.811 -7.653 1.00 98.00 96 PHE A CA 1
ATOM 718 C C . PHE A 1 96 ? -9.586 2.428 -8.023 1.00 98.00 96 PHE A C 1
ATOM 720 O O . PHE A 1 96 ? -8.386 2.210 -7.880 1.00 98.00 96 PHE A O 1
ATOM 727 N N . SER A 1 97 ? -10.420 1.527 -8.551 1.00 96.19 97 SER A N 1
ATOM 728 C CA . SER A 1 97 ? -9.980 0.197 -8.997 1.00 96.19 97 SER A CA 1
ATOM 729 C C . SER A 1 97 ? -8.928 0.281 -10.106 1.00 96.19 97 SER A C 1
ATOM 731 O O . SER A 1 97 ? -7.898 -0.385 -10.027 1.00 96.19 97 SER A O 1
ATOM 733 N N . LYS A 1 98 ? -9.119 1.164 -11.096 1.00 95.81 98 LYS A N 1
ATOM 734 C CA . LYS A 1 98 ? -8.115 1.404 -12.148 1.00 95.81 98 LYS A CA 1
ATOM 735 C C . LYS A 1 98 ? -6.812 1.977 -11.580 1.00 95.81 98 LYS A C 1
ATOM 737 O O . LYS A 1 98 ? -5.730 1.548 -11.971 1.00 95.81 98 LYS A O 1
ATOM 742 N N . ALA A 1 99 ? -6.895 2.920 -10.638 1.00 97.75 99 ALA A N 1
ATOM 743 C CA . ALA A 1 99 ? -5.716 3.477 -9.980 1.00 97.75 99 ALA A CA 1
ATOM 744 C C . ALA A 1 99 ? -4.948 2.404 -9.190 1.00 97.75 99 ALA A C 1
ATOM 746 O O . ALA A 1 99 ? -3.722 2.364 -9.264 1.00 97.75 99 ALA A O 1
ATOM 747 N N . ILE A 1 100 ? -5.660 1.522 -8.476 1.00 98.25 100 ILE A N 1
ATOM 748 C CA . ILE A 1 100 ? -5.070 0.382 -7.760 1.00 98.25 100 ILE A CA 1
ATOM 749 C C . ILE A 1 100 ? -4.289 -0.501 -8.732 1.00 98.25 100 ILE A C 1
ATOM 751 O O . ILE A 1 100 ? -3.099 -0.703 -8.504 1.00 98.25 100 ILE A O 1
ATOM 755 N N . ALA A 1 101 ? -4.898 -0.919 -9.846 1.00 96.44 101 ALA A N 1
ATOM 756 C CA . ALA A 1 101 ? -4.228 -1.750 -10.849 1.00 96.44 101 ALA A CA 1
ATOM 757 C C . ALA A 1 101 ? -2.922 -1.108 -11.356 1.00 96.44 101 ALA A C 1
ATOM 759 O O . ALA A 1 101 ? -1.876 -1.755 -11.395 1.00 96.44 101 ALA A O 1
ATOM 760 N N . LYS A 1 102 ? -2.930 0.203 -11.647 1.00 97.56 102 LYS A N 1
ATOM 761 C CA . LYS A 1 102 ? -1.710 0.914 -12.067 1.00 97.56 102 LYS A CA 1
ATOM 762 C C . LYS A 1 102 ? -0.653 0.971 -10.972 1.00 97.56 102 LYS A C 1
ATOM 764 O O . LYS A 1 102 ? 0.521 0.748 -11.247 1.00 97.56 102 LYS A O 1
ATOM 769 N N . TYR A 1 103 ? -1.016 1.256 -9.726 1.00 98.56 103 TYR A N 1
ATOM 770 C CA . TYR A 1 103 ? -0.014 1.275 -8.662 1.00 98.56 103 TYR A CA 1
ATOM 771 C C . TYR A 1 103 ? 0.521 -0.126 -8.328 1.00 98.56 103 TYR A C 1
ATOM 773 O O . TYR A 1 103 ? 1.701 -0.241 -8.008 1.00 98.56 103 TYR A O 1
ATOM 781 N N . GLU A 1 104 ? -0.294 -1.181 -8.426 1.00 97.75 104 GLU A N 1
ATOM 782 C CA . GLU A 1 104 ? 0.161 -2.575 -8.305 1.00 97.75 104 GLU A CA 1
ATOM 783 C C . GLU A 1 104 ? 1.155 -2.918 -9.410 1.00 97.75 104 GLU A C 1
ATOM 785 O O . GLU A 1 104 ? 2.227 -3.449 -9.123 1.00 97.75 104 GLU A O 1
ATOM 790 N N . LYS A 1 105 ? 0.851 -2.533 -10.653 1.00 97.19 105 LYS A N 1
ATOM 791 C CA . LYS A 1 105 ? 1.768 -2.661 -11.787 1.00 97.19 105 LYS A CA 1
ATOM 792 C C . LYS A 1 105 ? 3.072 -1.891 -11.553 1.00 97.19 105 LYS A C 1
ATOM 794 O O . LYS A 1 105 ? 4.146 -2.465 -11.685 1.00 97.19 105 LYS A O 1
ATOM 799 N N . ALA A 1 106 ? 3.015 -0.635 -11.109 1.00 98.00 106 ALA A N 1
ATOM 800 C CA . ALA A 1 106 ? 4.217 0.144 -10.794 1.00 98.00 106 ALA A CA 1
ATOM 801 C C . ALA A 1 106 ? 5.071 -0.514 -9.694 1.00 98.00 106 ALA A C 1
ATOM 803 O O . ALA A 1 106 ? 6.295 -0.540 -9.788 1.00 98.00 106 ALA A O 1
ATOM 804 N N . VAL A 1 107 ? 4.438 -1.068 -8.653 1.00 97.31 107 VAL A N 1
ATOM 805 C CA . VAL A 1 107 ? 5.144 -1.817 -7.603 1.00 97.31 107 VAL A CA 1
ATOM 806 C C . VAL A 1 107 ? 5.765 -3.096 -8.163 1.00 97.31 107 VAL A C 1
ATOM 808 O O . VAL A 1 107 ? 6.908 -3.380 -7.828 1.00 97.31 107 VAL A O 1
ATOM 811 N N . ARG A 1 108 ? 5.072 -3.818 -9.049 1.00 96.00 108 ARG A N 1
ATOM 812 C CA . ARG A 1 108 ? 5.594 -5.013 -9.728 1.00 96.00 108 ARG A CA 1
ATOM 813 C C . ARG A 1 108 ? 6.855 -4.712 -10.534 1.00 96.00 108 ARG A C 1
ATOM 815 O O . ARG A 1 108 ? 7.830 -5.438 -10.409 1.00 96.00 108 ARG A O 1
ATOM 822 N N . TYR A 1 109 ? 6.865 -3.606 -11.280 1.00 96.12 109 TYR A N 1
ATOM 823 C CA . TYR A 1 109 ? 8.046 -3.144 -12.018 1.00 96.12 109 TYR A CA 1
ATOM 824 C C . TYR A 1 109 ? 9.237 -2.851 -11.099 1.00 96.12 109 TYR A C 1
ATOM 826 O O . TYR A 1 109 ? 10.364 -3.210 -11.419 1.00 96.12 109 TYR A O 1
ATOM 834 N N . LEU A 1 110 ? 8.999 -2.253 -9.929 1.00 95.12 110 LEU A N 1
ATOM 835 C CA . LEU A 1 110 ? 10.059 -2.052 -8.936 1.00 95.12 110 LEU A CA 1
ATOM 836 C C . LEU A 1 110 ? 10.532 -3.382 -8.339 1.00 95.12 110 LEU A C 1
ATOM 838 O O . LEU A 1 110 ? 11.721 -3.589 -8.131 1.00 95.12 110 LEU A O 1
ATOM 842 N N . GLU A 1 111 ? 9.613 -4.299 -8.060 1.00 93.31 111 GLU A N 1
ATOM 843 C CA . GLU A 1 111 ? 9.944 -5.593 -7.460 1.00 93.31 111 GLU A CA 1
ATOM 844 C C . GLU A 1 111 ? 10.671 -6.539 -8.405 1.00 93.31 111 GLU A C 1
ATOM 846 O O . GLU A 1 111 ? 11.426 -7.374 -7.919 1.00 93.31 111 GLU A O 1
ATOM 851 N N . ALA A 1 112 ? 10.508 -6.357 -9.716 1.00 92.38 112 ALA A N 1
ATOM 852 C CA . ALA A 1 112 ? 11.290 -7.059 -10.724 1.00 92.38 112 ALA A CA 1
ATOM 853 C C . ALA A 1 112 ? 12.774 -6.667 -10.690 1.00 92.38 112 ALA A C 1
ATOM 855 O O . ALA A 1 112 ? 13.617 -7.520 -10.916 1.00 92.38 112 ALA A O 1
ATOM 856 N N . ILE A 1 113 ? 13.103 -5.410 -10.355 1.00 89.44 113 ILE A N 1
ATOM 857 C CA . ILE A 1 113 ? 14.499 -5.015 -10.105 1.00 89.44 113 ILE A CA 1
ATOM 858 C C . ILE A 1 113 ? 14.988 -5.667 -8.815 1.00 89.44 113 ILE A C 1
ATOM 860 O O . ILE A 1 113 ? 16.067 -6.251 -8.752 1.00 89.44 113 ILE A O 1
ATOM 864 N N . ASN A 1 114 ? 14.225 -5.462 -7.735 1.00 80.06 114 ASN A N 1
ATOM 865 C CA . ASN A 1 114 ? 14.595 -5.969 -6.430 1.00 80.06 114 ASN A CA 1
ATOM 866 C C . ASN A 1 114 ? 13.434 -5.964 -5.422 1.00 80.06 114 ASN A C 1
ATOM 868 O O . ASN A 1 114 ? 12.786 -4.925 -5.220 1.00 80.06 114 ASN A O 1
ATOM 872 N N . PRO A 1 115 ? 13.184 -7.063 -4.693 1.00 70.00 115 PRO A N 1
ATOM 873 C CA . PRO A 1 115 ? 12.108 -7.074 -3.717 1.00 70.00 115 PRO A CA 1
ATOM 874 C C . PRO A 1 115 ? 12.466 -6.338 -2.413 1.00 70.00 115 PRO A C 1
ATOM 876 O O . PRO A 1 115 ? 11.557 -5.744 -1.810 1.00 70.00 115 PRO A O 1
ATOM 879 N N . SER A 1 116 ? 13.742 -6.293 -1.992 1.00 70.56 116 SER A N 1
ATOM 880 C CA . SER A 1 116 ? 14.133 -5.798 -0.662 1.00 70.56 116 SER A CA 1
ATOM 881 C C . SER A 1 116 ? 15.385 -4.894 -0.623 1.00 70.56 116 SER A C 1
ATOM 883 O O . SER A 1 116 ? 16.277 -4.978 -1.460 1.00 70.56 116 SER A O 1
ATOM 885 N N . PRO A 1 117 ? 15.519 -4.013 0.388 1.00 64.69 117 PRO A N 1
ATOM 886 C CA . PRO A 1 117 ? 16.737 -3.220 0.565 1.00 64.69 117 PRO A CA 1
ATOM 887 C C . PRO A 1 117 ? 18.031 -3.999 0.789 1.00 64.69 117 PRO A C 1
ATOM 889 O O . PRO A 1 117 ? 19.096 -3.476 0.465 1.00 64.69 117 PRO A O 1
ATOM 892 N N . GLU A 1 118 ? 17.961 -5.201 1.362 1.00 65.94 118 GLU A N 1
ATOM 893 C CA . GLU A 1 118 ? 19.152 -6.028 1.585 1.00 65.94 118 GLU A CA 1
ATOM 894 C C . GLU A 1 118 ? 19.652 -6.655 0.276 1.00 65.94 118 GLU A C 1
ATOM 896 O O . GLU A 1 118 ? 20.854 -6.843 0.108 1.00 65.94 118 GLU A O 1
ATOM 901 N N . GLU A 1 119 ? 18.747 -6.905 -0.668 1.00 67.06 119 GLU A N 1
ATOM 902 C CA . GLU A 1 119 ? 19.049 -7.498 -1.971 1.00 67.06 119 GLU A CA 1
ATOM 903 C C . GLU A 1 119 ? 19.368 -6.440 -3.035 1.00 67.06 119 GLU A C 1
ATOM 905 O O . GLU A 1 119 ? 19.997 -6.768 -4.036 1.00 67.06 119 GLU A O 1
ATOM 910 N N . ALA A 1 120 ? 19.012 -5.166 -2.826 1.00 68.50 120 ALA A N 1
ATOM 911 C CA . ALA A 1 120 ? 19.272 -4.061 -3.7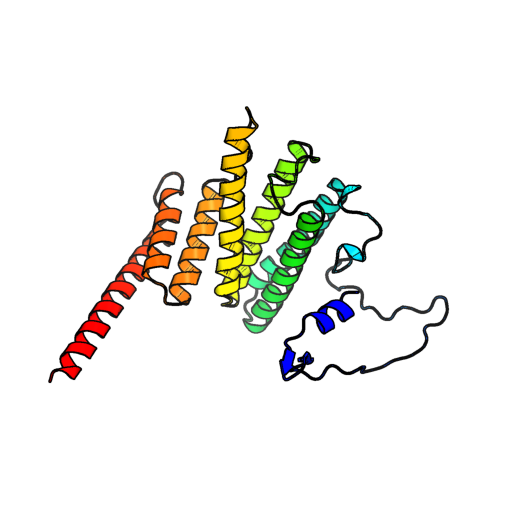58 1.00 68.50 120 ALA A CA 1
ATOM 912 C C . ALA A 1 120 ? 20.756 -3.636 -3.828 1.00 68.50 120 ALA A C 1
ATOM 914 O O . ALA A 1 120 ? 21.058 -2.468 -4.070 1.00 68.50 120 ALA A O 1
ATOM 915 N N . THR A 1 121 ? 21.709 -4.531 -3.561 1.00 68.81 121 THR A N 1
ATOM 916 C CA . THR A 1 121 ? 23.143 -4.217 -3.437 1.00 68.81 121 THR A CA 1
ATOM 917 C C . THR A 1 121 ? 23.736 -3.579 -4.693 1.00 68.81 121 THR A C 1
ATOM 919 O O . THR A 1 121 ? 24.594 -2.709 -4.556 1.00 68.81 121 THR A O 1
ATOM 922 N N . GLU A 1 122 ? 23.229 -3.940 -5.870 1.00 73.50 122 GLU A N 1
ATOM 923 C CA . GLU A 1 122 ? 23.721 -3.506 -7.184 1.00 73.50 122 GLU A CA 1
ATOM 924 C C . GLU A 1 122 ? 23.289 -2.081 -7.570 1.00 73.50 122 GLU A C 1
ATOM 926 O O . GLU A 1 122 ? 23.888 -1.463 -8.450 1.00 73.50 122 GLU A O 1
ATOM 931 N N . LEU A 1 123 ? 22.299 -1.508 -6.875 1.00 83.69 123 LEU A N 1
ATOM 932 C CA . LEU A 1 123 ? 21.868 -0.130 -7.108 1.00 83.69 123 LEU A CA 1
ATOM 933 C C . LEU A 1 123 ? 22.818 0.881 -6.458 1.00 83.69 123 LEU A C 1
ATOM 935 O O . LEU A 1 123 ? 23.217 0.740 -5.292 1.00 83.69 123 LEU A O 1
ATOM 939 N N . THR A 1 124 ? 23.086 1.974 -7.180 1.00 87.06 124 THR A N 1
ATOM 940 C CA . THR A 1 124 ? 23.731 3.165 -6.611 1.00 87.06 124 THR A CA 1
ATOM 941 C C . THR A 1 124 ? 22.898 3.728 -5.458 1.00 87.06 124 THR A C 1
ATOM 943 O O . THR A 1 124 ? 21.700 3.461 -5.327 1.00 87.06 124 THR A O 1
ATOM 946 N N . TYR A 1 125 ? 23.523 4.517 -4.586 1.00 84.31 125 TYR A N 1
ATOM 947 C CA . TYR A 1 125 ? 22.819 5.110 -3.451 1.00 84.31 125 TYR A CA 1
ATOM 948 C C . TYR A 1 125 ? 21.676 6.036 -3.903 1.00 84.31 125 TYR A C 1
ATOM 950 O O . TYR A 1 125 ? 20.575 5.989 -3.354 1.00 84.31 125 TYR A O 1
ATOM 958 N N . GLU A 1 126 ? 21.913 6.827 -4.946 1.00 85.62 126 GLU A N 1
ATOM 959 C CA . GLU A 1 126 ? 20.931 7.720 -5.555 1.00 85.62 126 GLU A CA 1
ATOM 960 C C . GLU A 1 126 ? 19.752 6.932 -6.143 1.00 85.62 126 GLU A C 1
ATOM 962 O O . GLU A 1 126 ? 18.597 7.276 -5.887 1.00 85.62 126 GLU A O 1
ATOM 967 N N . ALA A 1 127 ? 20.027 5.824 -6.841 1.00 88.31 127 ALA A N 1
ATOM 968 C CA . ALA A 1 127 ? 18.986 4.947 -7.370 1.00 88.31 127 ALA A CA 1
ATOM 969 C C . ALA A 1 127 ? 18.171 4.286 -6.247 1.00 88.31 127 ALA A C 1
ATOM 971 O O . ALA A 1 127 ? 16.951 4.199 -6.349 1.00 88.31 127 ALA A O 1
ATOM 972 N N . LYS A 1 128 ? 18.801 3.888 -5.130 1.00 88.75 128 LYS A N 1
ATOM 973 C CA . LYS A 1 128 ? 18.089 3.371 -3.944 1.00 88.75 128 LYS A CA 1
ATOM 974 C C . LYS A 1 128 ? 17.138 4.406 -3.351 1.00 88.75 128 LYS A C 1
ATOM 976 O O . LYS A 1 128 ? 16.021 4.055 -2.970 1.00 88.75 128 LYS A O 1
ATOM 981 N N . LEU A 1 129 ? 17.558 5.670 -3.260 1.00 88.56 129 LEU A N 1
ATOM 982 C CA . LEU A 1 129 ? 16.697 6.749 -2.768 1.00 88.56 129 LEU A CA 1
ATOM 983 C C . LEU A 1 129 ? 15.450 6.898 -3.638 1.00 88.56 129 LEU A C 1
ATOM 985 O O . LEU A 1 129 ? 14.337 6.918 -3.109 1.00 88.56 129 LEU A O 1
ATOM 989 N N . GLU A 1 130 ? 15.633 6.968 -4.956 1.00 91.56 130 GLU A N 1
ATOM 990 C CA . GLU A 1 130 ? 14.523 7.077 -5.898 1.00 91.56 130 GLU A CA 1
ATOM 991 C C . GLU A 1 130 ? 13.616 5.843 -5.839 1.00 91.56 130 GLU A C 1
ATOM 993 O O . GLU A 1 130 ? 12.403 5.976 -5.668 1.00 91.56 130 GLU A O 1
ATOM 998 N N . PHE A 1 131 ? 14.206 4.648 -5.871 1.00 93.56 131 PHE A N 1
ATOM 999 C CA . PHE A 1 131 ? 13.515 3.367 -5.799 1.00 93.56 131 PHE A CA 1
ATOM 1000 C C . PHE A 1 131 ? 12.604 3.267 -4.569 1.00 93.56 131 PHE A C 1
ATOM 1002 O O . PHE A 1 131 ? 11.400 3.021 -4.694 1.00 93.56 131 PHE A O 1
ATOM 1009 N N . PHE A 1 132 ? 13.144 3.490 -3.364 1.00 93.56 132 PHE A N 1
ATOM 1010 C CA . PHE A 1 132 ? 12.361 3.355 -2.133 1.00 93.56 132 PHE A CA 1
ATOM 1011 C C . PHE A 1 132 ? 11.347 4.482 -1.971 1.00 93.56 132 PHE A C 1
ATOM 1013 O O . PHE A 1 132 ? 10.219 4.214 -1.550 1.00 93.56 132 PHE A O 1
ATOM 1020 N N . ALA A 1 133 ? 11.686 5.719 -2.350 1.00 94.25 133 ALA A N 1
ATOM 1021 C CA . ALA A 1 133 ? 10.727 6.821 -2.344 1.00 94.25 133 ALA A CA 1
ATOM 1022 C C . ALA A 1 133 ? 9.546 6.535 -3.285 1.00 94.25 133 ALA A C 1
ATOM 1024 O O . ALA A 1 133 ? 8.382 6.768 -2.933 1.00 94.25 133 ALA A O 1
ATOM 1025 N N . LEU A 1 134 ? 9.826 5.977 -4.465 1.00 96.62 134 LEU A N 1
ATOM 1026 C CA . LEU A 1 134 ? 8.816 5.611 -5.444 1.00 96.62 134 LEU A CA 1
ATOM 1027 C C . LEU A 1 134 ? 7.945 4.451 -4.945 1.00 96.62 134 LEU A C 1
ATOM 1029 O O . LEU A 1 134 ? 6.719 4.595 -4.928 1.00 96.62 134 LEU A O 1
ATOM 1033 N N . LYS A 1 135 ? 8.554 3.367 -4.442 1.00 96.56 135 LYS A N 1
ATOM 1034 C CA . LYS A 1 135 ? 7.852 2.193 -3.887 1.00 96.56 135 LYS A CA 1
ATOM 1035 C C . LYS A 1 135 ? 6.939 2.578 -2.722 1.00 96.56 135 LYS A C 1
ATOM 1037 O O . LYS A 1 135 ? 5.755 2.239 -2.730 1.00 96.56 135 LYS A O 1
ATOM 1042 N N . VAL A 1 136 ? 7.444 3.356 -1.759 1.00 97.38 136 VAL A N 1
ATOM 1043 C CA . VAL A 1 136 ? 6.658 3.863 -0.617 1.00 97.38 136 VAL A CA 1
ATOM 1044 C C . VAL A 1 136 ? 5.502 4.737 -1.092 1.00 97.38 136 VAL A C 1
ATOM 1046 O O . VAL A 1 136 ? 4.383 4.612 -0.593 1.00 97.38 136 VAL A O 1
ATOM 1049 N N . SER A 1 137 ? 5.733 5.603 -2.080 1.00 98.12 137 SER A N 1
ATOM 1050 C CA . SER A 1 137 ? 4.681 6.462 -2.617 1.00 98.12 137 SER A CA 1
ATOM 1051 C C . SER A 1 137 ? 3.583 5.666 -3.335 1.00 98.12 137 SER A C 1
ATOM 1053 O O . SER A 1 137 ? 2.408 5.963 -3.116 1.00 98.12 137 SER A O 1
ATOM 1055 N N . CYS A 1 138 ? 3.929 4.647 -4.130 1.00 98.50 138 CYS A N 1
ATOM 1056 C CA . CYS A 1 138 ? 2.951 3.761 -4.770 1.00 98.50 138 CYS A CA 1
ATOM 1057 C C . CYS A 1 138 ? 2.142 2.973 -3.731 1.00 98.50 138 CYS A C 1
ATOM 1059 O O . CYS A 1 138 ? 0.914 3.003 -3.770 1.00 98.50 138 CYS A O 1
ATOM 1061 N N . LEU A 1 139 ? 2.802 2.352 -2.746 1.00 98.50 139 LEU A N 1
ATOM 1062 C CA . LEU A 1 139 ? 2.137 1.622 -1.656 1.00 98.50 139 LEU A CA 1
ATOM 1063 C C . LEU A 1 139 ? 1.221 2.527 -0.818 1.00 98.50 139 LEU A C 1
ATOM 1065 O O . LEU A 1 139 ? 0.134 2.125 -0.402 1.00 98.50 139 LEU A O 1
ATOM 1069 N N . SER A 1 140 ? 1.630 3.775 -0.591 1.00 98.50 140 SER A N 1
ATOM 1070 C CA . SER A 1 140 ? 0.825 4.763 0.127 1.00 98.50 140 SER A CA 1
ATOM 1071 C C . SER A 1 140 ? -0.457 5.103 -0.640 1.00 98.50 140 SER A C 1
ATOM 1073 O O . SER A 1 140 ? -1.531 5.186 -0.038 1.00 98.50 140 SER A O 1
ATOM 1075 N N . ASN A 1 141 ? -0.370 5.250 -1.962 1.00 98.62 141 ASN A N 1
ATOM 1076 C CA . ASN A 1 141 ? -1.534 5.508 -2.805 1.00 98.62 141 ASN A CA 1
ATOM 1077 C C . ASN A 1 141 ? -2.431 4.270 -2.955 1.00 98.62 141 ASN A C 1
ATOM 1079 O O . ASN A 1 141 ? -3.651 4.415 -2.884 1.00 98.62 141 ASN A O 1
ATOM 1083 N N . LEU A 1 142 ? -1.850 3.068 -3.056 1.00 98.56 142 LEU A N 1
ATOM 1084 C CA . LEU A 1 142 ? -2.582 1.796 -3.014 1.00 98.56 142 LEU A CA 1
ATOM 1085 C C . LEU A 1 142 ? -3.419 1.675 -1.751 1.00 98.56 142 LEU A C 1
ATOM 1087 O O . LEU A 1 142 ? -4.621 1.432 -1.817 1.00 98.56 142 LEU A O 1
ATOM 1091 N N . SER A 1 143 ? -2.791 1.903 -0.600 1.00 98.56 143 SER A N 1
ATOM 1092 C CA . SER A 1 143 ? -3.465 1.863 0.692 1.00 98.56 143 SER A CA 1
ATOM 1093 C C . SER A 1 143 ? -4.618 2.873 0.765 1.00 98.56 143 SER A C 1
ATOM 1095 O O . SER A 1 143 ? -5.717 2.536 1.208 1.00 98.56 143 SER A O 1
ATOM 1097 N N . LEU A 1 144 ? -4.409 4.103 0.278 1.00 98.44 144 LEU A N 1
ATOM 1098 C CA . LEU A 1 144 ? -5.464 5.116 0.223 1.00 98.44 144 LEU A CA 1
ATOM 1099 C C . LEU A 1 144 ? -6.641 4.677 -0.660 1.00 98.44 144 LEU A C 1
ATOM 1101 O O . LEU A 1 144 ? -7.785 4.769 -0.219 1.00 98.44 144 LEU A O 1
ATOM 1105 N N . ALA A 1 145 ? -6.369 4.229 -1.886 1.00 98.44 145 ALA A N 1
ATOM 1106 C CA . ALA A 1 145 ? -7.401 3.822 -2.835 1.00 98.44 145 ALA A CA 1
ATOM 1107 C C . ALA A 1 145 ? -8.174 2.588 -2.338 1.00 98.44 145 ALA A C 1
ATOM 1109 O O . ALA A 1 145 ? -9.402 2.594 -2.369 1.00 98.44 145 ALA A O 1
ATOM 1110 N N . SER A 1 146 ? -7.476 1.598 -1.772 1.00 98.38 146 SER A N 1
ATOM 1111 C CA . SER A 1 146 ? -8.085 0.397 -1.173 1.00 98.38 146 SER A CA 1
ATOM 1112 C C . SER A 1 146 ? -9.057 0.774 -0.051 1.00 98.38 146 SER A C 1
ATOM 1114 O O . SER A 1 146 ? -10.215 0.362 -0.044 1.00 98.38 146 SER A O 1
ATOM 1116 N N . GLY A 1 147 ? -8.643 1.680 0.844 1.00 98.12 147 GLY A N 1
ATOM 1117 C CA . GLY A 1 147 ? -9.519 2.189 1.902 1.00 98.12 147 GLY A CA 1
ATOM 1118 C C . GLY A 1 147 ? -10.735 2.965 1.376 1.00 98.12 147 GLY A C 1
ATOM 1119 O O . GLY A 1 147 ? -11.792 2.958 2.006 1.00 98.12 147 GLY A O 1
ATOM 1120 N N . LYS A 1 148 ? -10.629 3.621 0.211 1.00 97.69 148 LYS A N 1
ATOM 1121 C CA . LYS A 1 148 ? -11.760 4.324 -0.423 1.00 97.69 148 LYS A CA 1
ATOM 1122 C C . LYS A 1 148 ? -12.801 3.375 -1.006 1.00 97.69 148 LYS A C 1
ATOM 1124 O O . LYS A 1 148 ? -13.981 3.716 -0.978 1.00 97.69 148 LYS A O 1
ATOM 1129 N N . ILE A 1 149 ? -12.388 2.191 -1.447 1.00 97.19 149 ILE A N 1
ATOM 1130 C CA . ILE A 1 149 ? -13.294 1.142 -1.930 1.00 97.19 149 ILE A CA 1
ATOM 1131 C C . ILE A 1 149 ? -13.702 0.147 -0.834 1.00 97.19 149 ILE A C 1
ATOM 1133 O O . ILE A 1 149 ? -14.382 -0.831 -1.113 1.00 97.19 149 ILE A O 1
ATOM 1137 N N . SER A 1 150 ? -13.353 0.425 0.428 1.00 97.31 1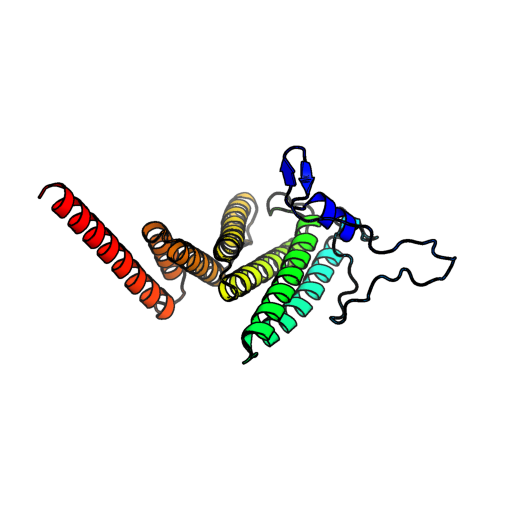50 SER A N 1
ATOM 1138 C CA . SER A 1 150 ? -13.593 -0.454 1.584 1.00 97.31 150 SER A CA 1
ATOM 1139 C C . SER A 1 150 ? -12.890 -1.816 1.513 1.00 97.31 150 SER A C 1
ATOM 1141 O O . SER A 1 150 ? -13.273 -2.740 2.230 1.00 97.31 150 SER A O 1
ATOM 1143 N N . ASP A 1 151 ? -11.827 -1.930 0.715 1.00 97.69 151 ASP A N 1
ATOM 1144 C CA . ASP A 1 151 ? -10.889 -3.047 0.791 1.00 97.69 151 ASP A CA 1
ATOM 1145 C C . ASP A 1 151 ? -9.922 -2.816 1.963 1.00 97.69 151 ASP A C 1
ATOM 1147 O O . ASP A 1 151 ? -8.806 -2.302 1.826 1.00 97.69 151 ASP A O 1
ATOM 1151 N N . TRP A 1 152 ? -10.398 -3.145 3.164 1.00 98.25 152 TRP A N 1
ATOM 1152 C CA . TRP A 1 152 ? -9.637 -2.965 4.401 1.00 98.25 152 TRP A CA 1
ATOM 1153 C C . TRP A 1 152 ? -8.442 -3.918 4.488 1.00 98.25 152 TRP A C 1
ATOM 1155 O O . TRP A 1 152 ? -7.407 -3.536 5.032 1.00 98.25 152 TRP A O 1
ATOM 1165 N N . ALA A 1 153 ? -8.558 -5.123 3.924 1.00 97.50 153 ALA A N 1
ATOM 1166 C CA . ALA A 1 153 ? -7.463 -6.088 3.882 1.00 97.50 153 ALA A CA 1
ATOM 1167 C C . ALA A 1 153 ? -6.330 -5.583 2.975 1.00 97.50 153 ALA A C 1
ATOM 1169 O O . ALA A 1 153 ? -5.168 -5.579 3.387 1.00 97.50 153 ALA A O 1
ATOM 1170 N N . GLY A 1 154 ? -6.662 -5.063 1.789 1.00 96.88 154 GLY A N 1
ATOM 1171 C CA . GLY A 1 154 ? -5.710 -4.391 0.907 1.00 96.88 154 GLY A CA 1
ATOM 1172 C C . GLY A 1 154 ? -5.090 -3.157 1.560 1.00 96.88 154 GLY A C 1
ATOM 1173 O O . GLY A 1 154 ? -3.863 -3.033 1.596 1.00 96.88 154 GLY A O 1
ATOM 1174 N N . GLN A 1 155 ? -5.903 -2.278 2.164 1.00 98.62 155 GLN A N 1
ATOM 1175 C CA . GLN A 1 155 ? -5.408 -1.086 2.865 1.00 98.62 155 GLN A CA 1
ATOM 1176 C C . GLN A 1 155 ? -4.375 -1.440 3.943 1.00 98.62 155 GLN A C 1
ATOM 1178 O O . GLN A 1 155 ? -3.316 -0.805 4.004 1.00 98.62 155 GLN A O 1
ATOM 1183 N N . GLN A 1 156 ? -4.678 -2.449 4.765 1.00 98.38 156 GLN A N 1
ATOM 1184 C CA . GLN A 1 156 ? -3.780 -2.965 5.793 1.00 98.38 156 GLN A CA 1
ATOM 1185 C C . GLN A 1 156 ? -2.490 -3.509 5.170 1.00 98.38 156 GLN A C 1
ATOM 1187 O O . GLN A 1 156 ? -1.411 -3.009 5.488 1.00 98.38 156 GLN A O 1
ATOM 1192 N N . ARG A 1 157 ? -2.604 -4.457 4.230 1.00 98.31 157 ARG A N 1
ATOM 1193 C CA . ARG A 1 157 ? -1.468 -5.116 3.567 1.00 98.31 157 ARG A CA 1
ATOM 1194 C C . ARG A 1 157 ? -0.491 -4.109 2.963 1.00 98.31 157 ARG A C 1
ATOM 1196 O O . ARG A 1 157 ? 0.718 -4.210 3.163 1.00 98.31 157 ARG A O 1
ATOM 1203 N N . TYR A 1 158 ? -0.993 -3.119 2.226 1.00 98.44 158 TYR A N 1
ATOM 1204 C CA . TYR A 1 158 ? -0.138 -2.117 1.585 1.00 98.44 158 TYR A CA 1
ATOM 1205 C C . TYR A 1 158 ? 0.542 -1.189 2.590 1.00 98.44 158 TYR A C 1
ATOM 1207 O O . TYR A 1 158 ? 1.701 -0.826 2.396 1.00 98.44 158 TYR A O 1
ATOM 1215 N N . SER A 1 159 ? -0.139 -0.819 3.677 1.00 98.56 159 SER A N 1
ATOM 1216 C CA . SER A 1 159 ? 0.476 -0.011 4.732 1.00 98.56 159 SER A CA 1
ATOM 1217 C C . SER A 1 159 ? 1.517 -0.778 5.542 1.00 98.56 159 SER A C 1
ATOM 1219 O O . SER A 1 159 ? 2.571 -0.219 5.830 1.00 98.56 159 SER A O 1
ATOM 1221 N N . GLU A 1 160 ? 1.280 -2.049 5.856 1.00 98.25 160 GLU A N 1
ATOM 1222 C CA . GLU A 1 160 ? 2.257 -2.901 6.544 1.00 98.25 160 GLU A CA 1
ATOM 1223 C C . GLU A 1 160 ? 3.521 -3.110 5.700 1.00 98.25 160 GLU A C 1
ATOM 1225 O O . GLU A 1 160 ? 4.624 -3.055 6.238 1.00 98.25 160 GLU A O 1
ATOM 1230 N N . ARG A 1 161 ? 3.400 -3.218 4.368 1.00 97.06 161 ARG A N 1
ATOM 1231 C CA . ARG A 1 161 ? 4.569 -3.244 3.468 1.00 97.06 161 ARG A CA 1
ATOM 1232 C C . ARG A 1 161 ? 5.433 -1.984 3.580 1.00 97.06 161 ARG A C 1
ATOM 1234 O O . ARG A 1 161 ? 6.654 -2.090 3.539 1.00 97.06 161 ARG A O 1
ATOM 1241 N N . ILE A 1 162 ? 4.838 -0.800 3.760 1.00 97.75 162 ILE A N 1
ATOM 1242 C CA . ILE A 1 162 ? 5.602 0.444 3.990 1.00 97.75 162 ILE A CA 1
ATOM 1243 C C . ILE A 1 162 ? 6.375 0.367 5.311 1.00 97.75 162 ILE A C 1
ATOM 1245 O O . ILE A 1 162 ? 7.534 0.775 5.368 1.00 97.75 162 ILE A O 1
ATOM 1249 N N . LEU A 1 163 ? 5.742 -0.153 6.366 1.00 97.56 163 LEU A N 1
ATOM 1250 C CA . LEU A 1 163 ? 6.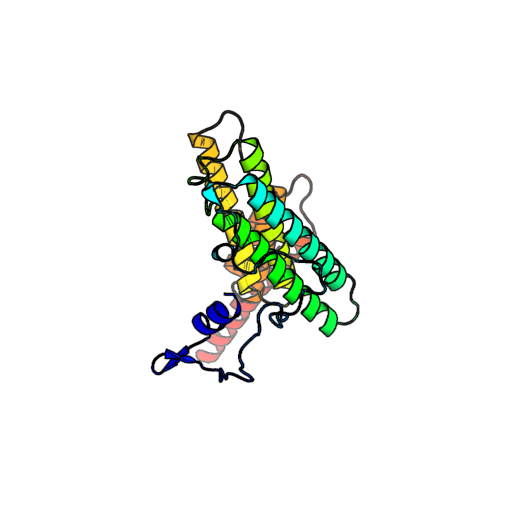368 -0.302 7.682 1.00 97.56 163 LEU A CA 1
ATOM 1251 C C . LEU A 1 163 ? 7.501 -1.334 7.652 1.00 97.56 163 LEU A C 1
ATOM 1253 O O . LEU A 1 163 ? 8.573 -1.064 8.181 1.00 97.56 163 LEU A O 1
ATOM 1257 N N . SER A 1 164 ? 7.310 -2.447 6.945 1.00 95.19 164 SER A N 1
ATOM 1258 C CA . SER A 1 164 ? 8.360 -3.440 6.708 1.00 95.19 164 SER A CA 1
ATOM 1259 C C . SER A 1 164 ? 9.558 -2.828 5.971 1.00 95.19 164 SER A C 1
ATOM 1261 O O . SER A 1 164 ? 10.687 -2.979 6.426 1.00 95.19 164 SER A O 1
ATOM 1263 N N . ILE A 1 165 ? 9.330 -2.034 4.912 1.00 93.88 165 ILE A N 1
ATOM 1264 C CA . ILE A 1 165 ? 10.410 -1.285 4.241 1.00 93.88 165 ILE A CA 1
ATOM 1265 C C . ILE A 1 165 ? 11.125 -0.356 5.235 1.00 93.88 165 ILE A C 1
ATOM 1267 O O . ILE A 1 165 ? 12.352 -0.287 5.230 1.00 93.88 165 ILE A O 1
ATOM 1271 N N . ALA A 1 166 ? 10.387 0.347 6.101 1.00 94.75 166 ALA A N 1
ATOM 1272 C CA . ALA A 1 166 ? 10.977 1.232 7.106 1.00 94.75 166 ALA A CA 1
ATOM 1273 C C . ALA A 1 166 ? 11.891 0.481 8.090 1.00 94.75 166 ALA A C 1
ATOM 1275 O O . ALA A 1 166 ? 12.994 0.950 8.373 1.00 94.75 166 ALA A O 1
ATOM 1276 N N . GLU A 1 167 ? 11.463 -0.687 8.570 1.00 92.62 167 GLU A N 1
ATOM 1277 C CA . GLU A 1 167 ? 12.239 -1.548 9.470 1.00 92.62 167 GLU A CA 1
ATOM 1278 C C . GLU A 1 167 ? 13.496 -2.110 8.790 1.00 92.62 167 GLU A C 1
ATOM 1280 O O . GLU A 1 167 ? 14.592 -2.069 9.364 1.00 92.62 167 GLU A O 1
ATOM 1285 N N . THR A 1 168 ? 13.373 -2.576 7.543 1.00 89.50 168 THR A N 1
ATOM 1286 C CA . THR A 1 168 ? 14.517 -3.091 6.783 1.00 89.50 168 THR A CA 1
ATOM 1287 C C . THR A 1 168 ? 15.530 -1.986 6.486 1.00 89.50 168 THR A C 1
ATOM 1289 O O . THR A 1 168 ? 16.726 -2.186 6.685 1.00 89.50 168 THR A O 1
ATOM 1292 N N . LEU A 1 169 ? 15.080 -0.791 6.088 1.00 89.62 169 LEU A N 1
ATOM 1293 C CA . LEU A 1 169 ? 15.967 0.351 5.833 1.00 89.62 169 LEU A CA 1
ATOM 1294 C C . LEU A 1 169 ? 16.658 0.868 7.102 1.00 89.62 169 LEU A C 1
ATOM 1296 O O . LEU A 1 169 ? 17.834 1.237 7.051 1.00 89.62 169 LEU A O 1
ATOM 1300 N N . ALA A 1 170 ? 15.971 0.851 8.248 1.00 89.19 170 ALA A N 1
ATOM 1301 C CA . ALA A 1 170 ? 16.583 1.171 9.536 1.00 89.19 170 ALA A CA 1
ATOM 1302 C C . ALA A 1 170 ? 17.706 0.177 9.879 1.00 89.19 170 ALA A C 1
ATOM 1304 O O . ALA A 1 170 ? 18.805 0.588 10.257 1.00 89.19 170 ALA A O 1
ATOM 1305 N N . THR A 1 171 ? 17.463 -1.121 9.677 1.00 85.19 171 THR A N 1
ATOM 1306 C CA . THR A 1 171 ? 18.465 -2.177 9.889 1.00 85.19 171 THR A CA 1
ATOM 1307 C C . THR A 1 171 ? 19.647 -2.046 8.926 1.00 85.19 171 THR A C 1
ATOM 1309 O O . THR A 1 171 ? 20.801 -2.100 9.355 1.00 85.19 171 THR A O 1
ATOM 1312 N N . TYR A 1 172 ? 19.379 -1.820 7.635 1.00 80.81 172 TYR A N 1
ATOM 1313 C CA . TYR A 1 172 ? 20.404 -1.600 6.613 1.00 80.81 172 TYR A CA 1
ATOM 1314 C C . TYR A 1 172 ? 21.293 -0.402 6.963 1.00 80.81 172 TYR A C 1
ATOM 1316 O O . TYR A 1 172 ? 22.517 -0.503 6.930 1.00 80.81 172 TYR A O 1
ATOM 1324 N N . THR A 1 173 ? 20.687 0.716 7.367 1.00 80.62 173 THR A N 1
ATOM 1325 C CA . THR A 1 173 ? 21.401 1.934 7.768 1.00 80.62 173 THR A CA 1
ATOM 1326 C C . THR A 1 173 ? 22.394 1.671 8.900 1.00 80.62 173 THR A C 1
ATOM 1328 O O . THR A 1 173 ? 23.544 2.093 8.801 1.00 80.62 173 THR A O 1
ATOM 1331 N N . VAL A 1 174 ? 21.983 0.935 9.941 1.00 80.62 174 VAL A N 1
ATOM 1332 C CA . VAL A 1 174 ? 22.855 0.574 11.076 1.00 80.62 174 VAL A CA 1
ATOM 1333 C C . VAL A 1 174 ? 24.056 -0.265 10.626 1.00 80.62 174 VAL A C 1
ATOM 1335 O O . VAL A 1 174 ? 25.152 -0.091 11.153 1.00 80.62 174 VAL A O 1
ATOM 1338 N N . LYS A 1 175 ? 23.861 -1.168 9.657 1.00 74.88 175 LYS A N 1
ATOM 1339 C CA . LYS A 1 175 ? 24.907 -2.070 9.150 1.00 74.88 175 LYS A CA 1
ATOM 1340 C C . LYS A 1 175 ? 25.858 -1.404 8.143 1.00 74.88 175 LYS A C 1
ATOM 1342 O O . LYS A 1 175 ? 27.015 -1.811 8.072 1.00 74.88 175 LYS A O 1
ATOM 1347 N N . HIS A 1 176 ? 25.387 -0.434 7.350 1.00 69.31 176 HIS A N 1
ATOM 1348 C CA . HIS A 1 176 ? 26.054 -0.070 6.092 1.00 69.31 176 HIS A CA 1
ATOM 1349 C C . HIS A 1 176 ? 26.385 1.412 5.865 1.00 69.31 176 HIS A C 1
ATOM 1351 O O . HIS A 1 176 ? 27.044 1.674 4.860 1.00 69.31 176 HIS A O 1
ATOM 1357 N N . SER A 1 177 ? 25.968 2.396 6.684 1.00 63.81 177 SER A N 1
ATOM 1358 C CA . SER A 1 177 ? 26.098 3.790 6.211 1.00 63.81 177 SER A CA 1
ATOM 1359 C C . SER A 1 177 ? 26.337 4.911 7.230 1.00 63.81 177 SER A C 1
ATOM 1361 O O . SER A 1 177 ? 25.749 4.964 8.307 1.00 63.81 177 SER A O 1
ATOM 1363 N N . THR A 1 178 ? 27.146 5.882 6.777 1.00 62.38 178 THR A N 1
ATOM 1364 C CA . THR A 1 178 ? 27.280 7.279 7.232 1.00 62.38 178 THR A CA 1
ATOM 1365 C C . THR A 1 178 ? 26.195 8.207 6.645 1.00 62.38 178 THR A C 1
ATOM 1367 O O . THR A 1 178 ? 26.109 9.368 7.039 1.00 62.38 178 THR A O 1
ATOM 1370 N N . THR A 1 179 ? 25.347 7.733 5.718 1.00 69.00 179 THR A N 1
ATOM 1371 C CA . THR A 1 179 ? 24.169 8.449 5.173 1.00 69.00 179 THR A CA 1
ATOM 1372 C C . THR A 1 179 ? 22.940 7.518 5.096 1.00 69.00 179 THR A C 1
ATOM 1374 O O . THR A 1 179 ? 22.952 6.547 4.336 1.00 69.00 179 THR A O 1
ATOM 1377 N N . PRO A 1 180 ? 21.891 7.752 5.904 1.00 72.81 180 PRO A N 1
ATOM 1378 C CA . PRO A 1 180 ? 20.813 6.786 6.118 1.00 72.81 180 PRO A CA 1
ATOM 1379 C C . PRO A 1 180 ? 19.766 6.766 4.992 1.00 72.81 180 PRO A C 1
ATOM 1381 O O . PRO A 1 180 ? 19.231 7.810 4.620 1.00 72.81 180 PRO A O 1
ATOM 1384 N N . LEU A 1 181 ? 19.387 5.567 4.535 1.00 82.81 181 LEU A N 1
ATOM 1385 C CA . LEU A 1 181 ? 18.129 5.363 3.811 1.00 82.81 181 LEU A CA 1
ATOM 1386 C C . LEU A 1 181 ? 17.014 5.199 4.846 1.00 82.81 181 LEU A C 1
ATOM 1388 O O . LEU A 1 181 ? 17.135 4.390 5.766 1.00 82.81 181 LEU A O 1
ATOM 1392 N N . MET A 1 182 ? 15.920 5.947 4.718 1.00 89.75 182 MET A N 1
ATOM 1393 C CA . MET A 1 182 ? 14.802 5.835 5.655 1.00 89.75 182 MET A CA 1
ATOM 1394 C C . MET A 1 182 ? 13.464 6.154 5.002 1.00 89.75 182 MET A C 1
ATOM 1396 O O . MET A 1 182 ? 13.364 7.020 4.135 1.00 89.75 182 MET A O 1
ATOM 1400 N N . VAL A 1 183 ? 12.411 5.513 5.503 1.00 94.69 183 VAL A N 1
ATOM 1401 C CA . VAL A 1 183 ? 11.045 6.011 5.326 1.00 94.69 183 VAL A CA 1
ATOM 1402 C C . VAL A 1 183 ? 10.829 7.131 6.336 1.00 94.69 183 VAL A C 1
ATOM 1404 O O . VAL A 1 183 ? 11.086 6.947 7.528 1.00 94.69 183 VAL A O 1
ATOM 1407 N N . THR A 1 184 ? 10.361 8.291 5.880 1.00 94.06 184 THR A N 1
ATOM 1408 C CA . THR A 1 184 ? 10.200 9.460 6.755 1.00 94.06 184 THR A CA 1
ATOM 1409 C C . THR A 1 184 ? 9.222 9.171 7.907 1.00 94.06 184 THR A C 1
ATOM 1411 O O . THR A 1 184 ? 8.257 8.423 7.715 1.00 94.06 184 THR A O 1
ATOM 1414 N N . PRO A 1 185 ? 9.391 9.786 9.096 1.00 95.31 185 PRO A N 1
ATOM 1415 C CA . PRO A 1 185 ? 8.422 9.650 10.187 1.00 95.31 185 PRO A CA 1
ATOM 1416 C C . PRO A 1 185 ? 6.993 10.030 9.776 1.00 95.31 185 PRO A C 1
ATOM 1418 O O . PRO A 1 185 ? 6.036 9.391 10.204 1.00 95.31 185 PRO A O 1
ATOM 1421 N N . ALA A 1 186 ? 6.845 11.016 8.885 1.00 95.12 186 ALA A N 1
ATOM 1422 C CA . ALA A 1 186 ? 5.549 11.426 8.354 1.00 95.12 186 ALA A CA 1
ATOM 1423 C C . ALA A 1 186 ? 4.885 10.322 7.512 1.00 95.12 186 ALA A C 1
ATOM 1425 O O . ALA A 1 186 ? 3.683 10.088 7.644 1.00 95.12 186 ALA A O 1
ATOM 1426 N N . ASP A 1 187 ? 5.640 9.619 6.667 1.00 96.69 187 ASP A N 1
ATOM 1427 C CA . ASP A 1 187 ? 5.089 8.525 5.862 1.00 96.69 187 ASP A CA 1
ATOM 1428 C C . ASP A 1 187 ? 4.840 7.262 6.692 1.00 96.69 187 ASP A C 1
ATOM 1430 O O . ASP A 1 187 ? 3.815 6.607 6.498 1.00 96.69 187 ASP A O 1
ATOM 1434 N N . GLN A 1 188 ? 5.689 6.977 7.687 1.00 97.94 188 GLN A N 1
ATOM 1435 C CA . GLN A 1 188 ? 5.417 5.931 8.679 1.00 97.94 188 GLN A CA 1
ATOM 1436 C C . GLN A 1 188 ? 4.145 6.242 9.482 1.00 97.94 188 GLN A C 1
ATOM 1438 O O . GLN A 1 188 ? 3.300 5.366 9.653 1.00 97.94 188 GLN A O 1
ATOM 1443 N N . SER A 1 189 ? 3.955 7.492 9.922 1.00 97.81 189 SER A N 1
ATOM 1444 C CA . SER A 1 189 ? 2.742 7.935 10.623 1.00 97.81 189 SER A CA 1
ATOM 1445 C C . SER A 1 189 ? 1.485 7.698 9.777 1.00 97.81 189 SER A C 1
ATOM 1447 O O . SER A 1 189 ? 0.534 7.074 10.249 1.00 97.81 189 SER A O 1
ATOM 1449 N N . LYS A 1 190 ? 1.500 8.085 8.491 1.00 97.50 190 LYS A N 1
ATOM 1450 C CA . LYS A 1 190 ? 0.397 7.799 7.551 1.00 97.50 190 LYS A CA 1
ATOM 1451 C C . LYS A 1 190 ? 0.142 6.298 7.395 1.00 97.50 190 LYS A C 1
ATOM 1453 O O . LYS A 1 190 ? -1.019 5.894 7.341 1.00 97.50 190 LYS A O 1
ATOM 1458 N N . ALA A 1 191 ? 1.193 5.481 7.303 1.00 98.50 191 ALA A N 1
ATOM 1459 C CA . ALA A 1 191 ? 1.064 4.032 7.178 1.00 98.50 191 ALA A CA 1
ATOM 1460 C C . ALA A 1 191 ? 0.413 3.423 8.430 1.00 98.50 191 ALA A C 1
ATOM 1462 O O . ALA A 1 191 ? -0.632 2.787 8.309 1.00 98.50 191 ALA A O 1
ATOM 1463 N N . TYR A 1 192 ? 0.936 3.705 9.628 1.00 98.69 192 TYR A N 1
ATOM 1464 C CA . TYR A 1 192 ? 0.336 3.259 10.892 1.00 98.69 192 TYR A CA 1
ATOM 1465 C C . TYR A 1 192 ? -1.112 3.730 11.054 1.00 98.69 192 TYR A C 1
ATOM 1467 O O . TYR A 1 192 ? -1.964 2.958 11.492 1.00 98.69 192 TYR A O 1
ATOM 1475 N N . PHE A 1 193 ? -1.417 4.972 10.664 1.00 98.56 193 PHE A N 1
ATOM 1476 C CA . PHE A 1 193 ? -2.778 5.497 10.719 1.00 98.56 193 PHE A CA 1
ATOM 1477 C C . PHE A 1 193 ? -3.732 4.668 9.852 1.00 98.56 193 PHE A C 1
ATOM 1479 O O . PHE A 1 193 ? -4.798 4.270 10.320 1.00 98.56 193 PHE A O 1
ATOM 1486 N N . ARG A 1 194 ? -3.337 4.346 8.615 1.00 98.56 194 ARG A N 1
ATOM 1487 C CA . ARG A 1 194 ? -4.147 3.538 7.693 1.00 98.56 194 ARG A CA 1
ATOM 1488 C C . ARG A 1 194 ? -4.269 2.073 8.127 1.00 98.56 194 ARG A C 1
ATOM 1490 O O . ARG A 1 194 ? -5.365 1.530 8.008 1.00 98.56 194 ARG A O 1
ATOM 1497 N N . VAL A 1 195 ? -3.220 1.465 8.699 1.00 98.69 195 VAL A N 1
ATOM 1498 C CA . VAL A 1 195 ? -3.323 0.142 9.357 1.00 98.69 195 VAL A CA 1
ATOM 1499 C C . VAL A 1 195 ? -4.350 0.206 10.486 1.00 98.69 195 VAL A C 1
ATOM 1501 O O . VAL A 1 195 ? -5.265 -0.611 10.542 1.00 98.69 195 VAL A O 1
ATOM 1504 N N . GLY A 1 196 ? -4.253 1.214 11.356 1.00 98.50 196 GLY A N 1
ATOM 1505 C CA . GLY A 1 196 ? -5.188 1.416 12.458 1.00 98.50 196 GLY A CA 1
ATOM 1506 C C . GLY A 1 196 ? -6.639 1.541 11.991 1.00 98.50 196 GLY A C 1
ATOM 1507 O O . GLY A 1 196 ? -7.516 0.865 12.525 1.00 98.50 196 GLY A O 1
ATOM 1508 N N . GLN A 1 197 ? -6.893 2.339 10.950 1.00 98.38 197 GLN A N 1
ATOM 1509 C CA . GLN A 1 197 ? -8.220 2.460 10.339 1.00 98.38 197 GLN A CA 1
ATOM 1510 C C . GLN A 1 197 ? -8.740 1.121 9.804 1.00 98.38 197 GLN A C 1
ATOM 1512 O O . GLN A 1 197 ? -9.879 0.752 10.096 1.00 98.38 197 GLN A O 1
ATOM 1517 N N . ALA A 1 198 ? -7.913 0.390 9.054 1.00 98.56 198 ALA A N 1
ATOM 1518 C CA . ALA A 1 198 ? -8.283 -0.898 8.482 1.00 98.56 198 ALA A CA 1
ATOM 1519 C C . ALA A 1 198 ? -8.612 -1.939 9.566 1.00 98.56 198 ALA A C 1
ATOM 1521 O O . ALA A 1 198 ? -9.647 -2.599 9.486 1.00 98.56 198 ALA A O 1
ATOM 1522 N N . LEU A 1 199 ? -7.795 -2.036 10.619 1.00 98.50 199 LEU A N 1
ATOM 1523 C CA . LEU A 1 199 ? -8.026 -2.937 11.754 1.00 98.50 199 LEU A CA 1
ATOM 1524 C C . LEU A 1 199 ? -9.328 -2.607 12.494 1.00 98.50 199 LEU A C 1
ATOM 1526 O O . LEU A 1 199 ? -10.109 -3.503 12.814 1.00 98.50 199 LEU A O 1
ATOM 1530 N N . VAL A 1 200 ? -9.611 -1.319 12.722 1.00 98.12 200 VAL A N 1
ATOM 1531 C CA . VAL A 1 200 ? -10.873 -0.879 13.344 1.00 98.12 200 VAL A CA 1
ATOM 1532 C C . VAL A 1 200 ? -12.076 -1.274 12.487 1.00 98.12 200 VAL A C 1
ATOM 1534 O O . VAL A 1 200 ? -13.080 -1.745 13.023 1.00 98.12 200 VAL A O 1
ATOM 1537 N N . LYS A 1 201 ? -11.982 -1.138 11.158 1.00 97.88 201 LYS A N 1
ATOM 1538 C CA . LYS A 1 201 ? -13.037 -1.570 10.224 1.00 97.88 201 LYS A CA 1
ATOM 1539 C C . LYS A 1 201 ? -13.226 -3.085 10.187 1.00 97.88 201 LYS A C 1
ATOM 1541 O O . LYS A 1 201 ? -14.342 -3.541 9.964 1.00 97.88 201 LYS A O 1
ATOM 1546 N N . GLN A 1 202 ? -12.178 -3.841 10.497 1.00 96.88 202 GLN A N 1
ATOM 1547 C CA . GLN A 1 202 ? -12.206 -5.293 10.679 1.00 96.88 202 GLN A CA 1
ATOM 1548 C C . GLN A 1 202 ? -12.569 -5.723 12.116 1.00 96.88 202 GLN A C 1
ATOM 1550 O O . GLN A 1 202 ? -12.421 -6.890 12.471 1.00 96.88 202 GLN A O 1
ATOM 1555 N N . LEU A 1 203 ? -13.062 -4.801 12.956 1.00 96.50 203 LEU A N 1
ATOM 1556 C CA . LEU A 1 203 ? -13.475 -5.043 14.349 1.00 96.50 203 LEU A CA 1
ATOM 1557 C C . LEU A 1 203 ? -12.327 -5.462 15.294 1.00 96.50 203 LEU A C 1
ATOM 1559 O O . LEU A 1 203 ? -12.570 -5.933 16.410 1.00 96.50 203 LEU A O 1
ATOM 1563 N N . GLN A 1 204 ? -11.075 -5.256 14.879 1.00 97.25 204 GLN A N 1
ATOM 1564 C CA . GLN A 1 204 ? -9.863 -5.511 15.661 1.00 97.25 204 GLN A CA 1
ATOM 1565 C C . GLN A 1 204 ? -9.444 -4.244 16.423 1.00 97.25 204 GLN A C 1
ATOM 1567 O O . GLN A 1 204 ? -8.371 -3.677 16.210 1.00 97.25 204 GLN A O 1
ATOM 1572 N N . TYR A 1 205 ? -10.330 -3.758 17.295 1.00 97.44 205 TYR A N 1
ATOM 1573 C CA . TYR A 1 205 ? -10.231 -2.423 17.891 1.00 97.44 205 TYR A CA 1
ATOM 1574 C C . TYR A 1 205 ? -8.972 -2.204 18.736 1.00 97.44 205 TYR A C 1
ATOM 1576 O O . TYR A 1 205 ? -8.352 -1.149 18.644 1.00 97.44 205 TYR A O 1
ATOM 1584 N N . GLU A 1 206 ? -8.572 -3.182 19.546 1.00 97.56 206 GLU A N 1
ATOM 1585 C CA . GLU A 1 206 ? -7.413 -3.075 20.435 1.00 97.56 206 GLU A CA 1
ATOM 1586 C C . GLU A 1 206 ? -6.110 -2.967 19.638 1.00 97.56 206 GLU A C 1
ATOM 1588 O O . GLU A 1 206 ? -5.240 -2.161 19.967 1.00 97.56 206 GLU A O 1
ATOM 1593 N N . GLN A 1 207 ? -5.982 -3.758 18.569 1.00 98.06 207 GLN A N 1
ATOM 1594 C CA . GLN A 1 207 ? -4.834 -3.692 17.665 1.00 98.06 207 GLN A CA 1
ATOM 1595 C C . GLN A 1 207 ? -4.851 -2.382 16.874 1.00 98.06 207 GLN A C 1
ATOM 1597 O O . GLN A 1 207 ? -3.833 -1.694 16.803 1.00 98.06 207 GLN A O 1
ATOM 1602 N N . GLY A 1 208 ? -6.023 -1.985 16.368 1.00 98.25 208 GLY A N 1
ATOM 1603 C CA . GLY A 1 208 ? -6.209 -0.713 15.679 1.00 98.25 208 GLY A CA 1
ATOM 1604 C C . GLY A 1 208 ? -5.815 0.489 16.539 1.00 98.25 208 GLY A C 1
ATOM 1605 O O . GLY A 1 208 ? -5.075 1.353 16.076 1.00 98.25 208 GLY A O 1
ATOM 1606 N N . CYS A 1 209 ? -6.214 0.511 17.815 1.00 98.25 209 CYS A N 1
ATOM 1607 C CA . CYS A 1 209 ? -5.863 1.577 18.758 1.00 98.25 209 CYS A CA 1
ATOM 1608 C C . CYS A 1 209 ? -4.344 1.702 18.942 1.00 98.25 209 CYS A C 1
ATOM 1610 O O . CYS A 1 209 ? -3.813 2.806 18.851 1.00 98.25 209 CYS A O 1
ATOM 1612 N N . LYS A 1 210 ? -3.631 0.577 19.105 1.00 98.44 210 LYS A N 1
ATOM 1613 C CA . LYS A 1 210 ? -2.161 0.569 19.219 1.00 98.44 210 LYS A CA 1
ATOM 1614 C C . LYS A 1 210 ? -1.484 1.154 17.978 1.00 98.44 210 LYS A C 1
ATOM 1616 O O . LYS A 1 210 ? -0.534 1.925 18.099 1.00 98.44 210 LYS A O 1
ATOM 1621 N N . MET A 1 211 ? -1.978 0.816 16.785 1.00 98.50 211 MET A N 1
ATOM 1622 C CA . MET A 1 211 ? -1.440 1.356 15.531 1.00 98.50 211 MET A CA 1
ATOM 1623 C C . MET A 1 211 ? -1.695 2.862 15.409 1.00 98.50 211 MET A C 1
ATOM 1625 O O . MET A 1 211 ? -0.797 3.606 15.025 1.00 98.50 211 MET A O 1
ATOM 1629 N N . LEU A 1 212 ? -2.876 3.343 15.808 1.00 98.50 212 LEU A N 1
ATOM 1630 C CA . LEU A 1 212 ? -3.196 4.774 15.817 1.00 98.50 212 LEU A CA 1
ATOM 1631 C C . LEU A 1 212 ? -2.345 5.561 16.831 1.00 98.50 212 LEU A C 1
ATOM 1633 O O . LEU A 1 212 ? -1.858 6.644 16.514 1.00 98.50 212 LEU A O 1
ATOM 1637 N N . GLU A 1 213 ? -2.110 5.016 18.026 1.00 98.00 213 GLU A N 1
ATOM 1638 C CA . GLU A 1 213 ? -1.208 5.610 19.025 1.00 98.00 213 GLU A CA 1
ATOM 1639 C C . GLU A 1 213 ? 0.230 5.690 18.499 1.00 98.00 213 GLU A C 1
ATOM 1641 O O . GLU A 1 213 ? 0.901 6.718 18.643 1.00 98.00 213 GLU A O 1
ATOM 1646 N N . ARG A 1 214 ? 0.692 4.640 17.807 1.00 97.94 214 ARG A N 1
ATOM 1647 C CA . ARG A 1 214 ? 1.998 4.652 17.146 1.00 97.94 214 ARG A CA 1
ATOM 1648 C C . ARG A 1 214 ? 2.060 5.714 16.049 1.00 97.94 214 ARG A C 1
ATOM 1650 O O . ARG A 1 214 ? 3.039 6.460 16.008 1.00 97.94 214 ARG A O 1
ATOM 1657 N N . ALA A 1 215 ? 1.015 5.841 15.230 1.00 98.00 215 ALA A N 1
ATOM 1658 C CA . ALA A 1 215 ? 0.907 6.894 14.222 1.00 98.00 215 ALA A CA 1
ATOM 1659 C C . ALA A 1 215 ? 1.042 8.290 14.846 1.00 98.00 215 ALA A C 1
ATOM 1661 O O . ALA A 1 215 ? 1.824 9.108 14.358 1.00 98.00 215 ALA A O 1
ATOM 1662 N N . GLN A 1 216 ? 0.343 8.531 15.961 1.00 97.62 216 GLN A N 1
ATOM 1663 C CA . GLN A 1 216 ? 0.379 9.793 16.699 1.00 97.62 216 GLN A CA 1
ATOM 1664 C C . GLN A 1 216 ? 1.767 10.096 17.282 1.00 97.62 216 GLN A C 1
ATOM 1666 O O . GLN A 1 216 ? 2.182 11.251 17.310 1.00 97.62 216 GLN A O 1
ATOM 1671 N N . SER A 1 217 ? 2.513 9.077 17.720 1.00 96.75 217 SER A N 1
ATOM 1672 C CA . SER A 1 217 ? 3.877 9.262 18.245 1.00 96.75 217 SER A CA 1
ATOM 1673 C C . SER A 1 217 ? 4.895 9.720 17.190 1.00 96.75 217 SER A C 1
ATOM 1675 O O . SER A 1 217 ? 5.963 10.210 17.545 1.00 96.75 217 SER A O 1
ATOM 1677 N N . LEU A 1 218 ? 4.572 9.556 15.903 1.00 95.56 218 LEU A N 1
ATOM 1678 C CA . LEU A 1 218 ? 5.455 9.857 14.772 1.00 95.56 218 LEU A CA 1
ATOM 1679 C C . LEU A 1 218 ? 5.120 11.184 14.074 1.00 95.56 218 LEU A C 1
ATOM 1681 O O . LEU A 1 218 ? 5.815 11.575 13.136 1.00 95.56 218 LEU A O 1
ATOM 1685 N N . THR A 1 219 ? 4.068 11.886 14.504 1.00 93.25 219 THR A N 1
ATOM 1686 C CA . THR A 1 219 ? 3.727 13.205 13.958 1.00 93.25 219 THR A CA 1
ATOM 1687 C C . THR A 1 219 ? 4.712 14.255 14.461 1.00 93.25 219 THR A C 1
ATOM 1689 O O . THR A 1 219 ? 5.006 14.314 15.654 1.00 93.25 219 THR A O 1
ATOM 1692 N N . SER A 1 220 ? 5.191 15.127 13.578 1.00 85.56 220 SER A N 1
ATOM 1693 C CA . SER A 1 220 ? 6.045 16.252 13.960 1.00 85.56 220 SER A CA 1
ATOM 1694 C C . SER A 1 220 ? 5.223 17.412 14.525 1.00 85.56 220 SER A C 1
ATOM 1696 O O . SER A 1 220 ? 4.284 17.871 13.875 1.00 85.56 220 SER A O 1
ATOM 1698 N N . GLY A 1 221 ? 5.629 17.960 15.670 1.00 83.62 221 GLY A N 1
ATOM 1699 C CA . GLY A 1 221 ? 5.027 19.173 16.225 1.00 83.62 221 GLY A CA 1
ATOM 1700 C C . GLY A 1 221 ? 3.759 18.895 17.028 1.00 83.62 221 GLY A C 1
ATOM 1701 O O . GLY A 1 221 ? 3.781 18.103 17.968 1.00 83.62 221 GLY A O 1
ATOM 1702 N N . THR A 1 222 ? 2.669 19.599 16.716 1.00 84.38 222 THR A N 1
ATOM 1703 C CA . THR A 1 222 ? 1.410 19.448 17.455 1.00 84.38 222 THR A CA 1
ATOM 1704 C C . THR A 1 222 ? 0.724 18.128 17.115 1.00 84.38 222 THR A C 1
ATOM 1706 O O . THR A 1 222 ? 0.740 17.736 15.946 1.00 84.38 222 THR A O 1
ATOM 1709 N N . PRO A 1 223 ? 0.063 17.484 18.091 1.00 89.88 223 PRO A N 1
ATOM 1710 C CA . PRO A 1 223 ? -0.683 16.261 17.843 1.00 89.88 223 PRO A CA 1
ATOM 1711 C C . PRO A 1 223 ? -1.705 16.390 16.705 1.00 89.88 223 PRO A C 1
ATOM 1713 O O . PRO A 1 223 ? -2.360 17.426 16.568 1.00 89.88 223 PRO A O 1
ATOM 1716 N N . ASP A 1 224 ? -1.863 15.336 15.903 1.00 95.38 224 ASP A N 1
ATOM 1717 C CA . ASP A 1 224 ? -2.748 15.357 14.742 1.00 95.38 224 ASP A CA 1
ATOM 1718 C C . ASP A 1 224 ? -4.191 15.144 15.208 1.00 95.38 224 ASP A C 1
ATOM 1720 O O . ASP A 1 224 ? -4.560 14.103 15.761 1.00 95.38 224 ASP A O 1
ATOM 1724 N N . ALA A 1 225 ? -5.029 16.159 14.995 1.00 95.50 225 ALA A N 1
ATOM 1725 C CA . ALA A 1 225 ? -6.403 16.158 15.477 1.00 95.50 225 ALA A CA 1
ATOM 1726 C C . ALA A 1 225 ? -7.243 15.010 14.890 1.00 95.50 225 ALA A C 1
ATOM 1728 O O . ALA A 1 225 ? -8.137 14.496 15.568 1.00 95.50 225 ALA A O 1
ATOM 1729 N N . MET A 1 226 ? -6.962 14.585 13.653 1.00 95.06 226 MET A N 1
ATOM 1730 C CA . MET A 1 226 ? -7.672 13.482 13.010 1.00 95.06 226 MET A CA 1
ATOM 1731 C C . MET A 1 226 ? -7.269 12.140 13.624 1.00 95.06 226 MET A C 1
ATOM 1733 O O . MET A 1 226 ? -8.139 11.303 13.894 1.00 95.06 226 MET A O 1
ATOM 1737 N N . ILE A 1 227 ? -5.978 11.940 13.903 1.00 97.31 227 ILE A N 1
ATOM 1738 C CA . ILE A 1 227 ? -5.496 10.726 14.575 1.00 97.31 227 ILE A CA 1
ATOM 1739 C C . ILE A 1 227 ? -6.072 10.651 15.993 1.00 97.31 227 ILE A C 1
ATOM 1741 O O . ILE A 1 227 ? -6.679 9.638 16.342 1.00 97.31 227 ILE A O 1
ATOM 1745 N N . ILE A 1 228 ? -5.998 11.735 16.776 1.00 97.31 228 ILE A N 1
ATOM 1746 C CA . ILE A 1 228 ? -6.571 11.794 18.133 1.00 97.31 228 ILE A CA 1
ATOM 1747 C C . ILE A 1 228 ? -8.068 11.485 18.128 1.00 97.31 228 ILE A C 1
ATOM 1749 O O . ILE A 1 228 ? -8.544 10.689 18.941 1.00 97.31 228 ILE A O 1
ATOM 1753 N N . LYS A 1 229 ? -8.827 12.098 17.214 1.00 97.81 229 LYS A N 1
ATOM 1754 C CA . LYS A 1 229 ? -10.262 11.829 17.084 1.00 97.81 229 LYS A CA 1
ATOM 1755 C C . LYS A 1 229 ? -10.517 10.339 16.841 1.00 97.81 229 LYS A C 1
ATOM 1757 O O . LYS A 1 229 ? -11.358 9.751 17.517 1.00 97.81 229 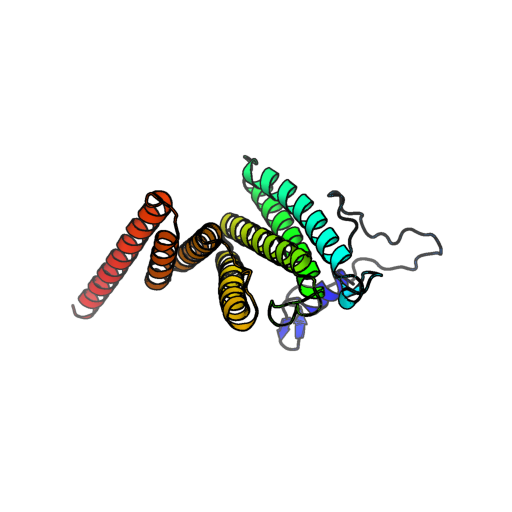LYS A O 1
ATOM 1762 N N . THR A 1 230 ? -9.754 9.730 15.935 1.00 97.25 230 THR A N 1
ATOM 1763 C CA . THR A 1 230 ? -9.885 8.307 15.592 1.00 97.25 230 THR A CA 1
ATOM 1764 C C . THR A 1 230 ? -9.509 7.401 16.774 1.00 97.25 230 THR A C 1
ATOM 1766 O O . THR A 1 230 ? -10.200 6.412 17.026 1.00 97.25 230 THR A O 1
ATOM 1769 N N . ILE A 1 231 ? -8.474 7.749 17.553 1.00 98.31 231 ILE A N 1
ATOM 1770 C CA . ILE A 1 231 ? -8.109 7.048 18.799 1.00 98.31 231 ILE A CA 1
ATOM 1771 C C . ILE A 1 231 ? -9.279 7.084 19.785 1.00 98.31 231 ILE A C 1
ATOM 1773 O O . ILE A 1 231 ? -9.716 6.038 20.262 1.00 98.31 231 ILE A O 1
ATOM 1777 N N . ASN A 1 232 ? -9.834 8.268 20.051 1.00 98.00 232 ASN A N 1
ATOM 1778 C CA . ASN A 1 232 ? -10.929 8.438 21.007 1.00 98.00 232 ASN A CA 1
ATOM 1779 C C . ASN A 1 232 ? -12.190 7.663 20.589 1.00 98.00 232 ASN A C 1
ATOM 1781 O O . ASN A 1 232 ? -12.840 7.024 21.421 1.00 98.00 232 ASN A O 1
ATOM 1785 N N . GLU A 1 233 ? -12.529 7.684 19.298 1.00 97.81 233 GLU A N 1
ATOM 1786 C CA . GLU A 1 233 ? -13.635 6.897 18.745 1.00 97.81 233 GLU A CA 1
ATOM 1787 C C . GLU A 1 233 ? -13.394 5.390 18.912 1.00 97.81 233 GLU A C 1
ATOM 1789 O O . GLU A 1 233 ? -14.292 4.671 19.354 1.00 97.81 233 GLU A O 1
ATOM 1794 N N . THR A 1 234 ? -12.172 4.922 18.648 1.00 97.75 234 THR A N 1
ATOM 1795 C CA . THR A 1 234 ? -11.791 3.509 18.797 1.00 97.75 234 THR A CA 1
ATOM 1796 C C . THR A 1 234 ? -11.835 3.063 20.261 1.00 97.75 234 THR A C 1
ATOM 1798 O O . THR A 1 234 ? -12.407 2.021 20.578 1.00 97.75 234 THR A O 1
ATOM 1801 N N . GLN A 1 235 ? -11.324 3.875 21.190 1.00 97.88 235 GLN A N 1
ATOM 1802 C CA . GLN A 1 235 ? -11.394 3.597 22.628 1.00 97.88 235 GLN A CA 1
ATOM 1803 C C . GLN A 1 235 ? -12.838 3.523 23.138 1.00 97.88 235 GLN A C 1
ATOM 1805 O O . GLN A 1 235 ? -13.150 2.713 24.017 1.00 97.88 235 GLN A O 1
ATOM 1810 N N . ARG A 1 236 ? -13.744 4.339 22.583 1.00 97.75 236 ARG A N 1
ATOM 1811 C CA . ARG A 1 236 ? -15.179 4.228 22.870 1.00 97.75 236 ARG A CA 1
ATOM 1812 C C . ARG A 1 236 ? -15.733 2.882 22.388 1.00 97.75 236 ARG A C 1
ATOM 1814 O O . ARG A 1 236 ? -16.416 2.220 23.166 1.00 97.75 236 ARG A O 1
ATOM 1821 N N . MET A 1 237 ? -15.394 2.446 21.172 1.00 96.75 237 MET A N 1
ATOM 1822 C CA . MET A 1 237 ? -15.827 1.146 20.629 1.00 96.75 237 MET A CA 1
ATOM 1823 C C . MET A 1 237 ? -15.351 -0.038 21.486 1.00 96.75 237 MET A C 1
ATOM 1825 O O . MET A 1 237 ? -16.137 -0.948 21.750 1.00 96.75 237 MET A O 1
ATOM 1829 N N . ILE A 1 238 ? -14.112 0.001 21.990 1.00 97.06 238 ILE A N 1
ATOM 1830 C CA . ILE A 1 238 ? -13.573 -1.015 22.915 1.00 97.06 238 ILE A CA 1
ATOM 1831 C C . ILE A 1 238 ? -14.433 -1.102 24.186 1.00 97.06 238 ILE A C 1
ATOM 1833 O O . ILE A 1 238 ? -14.881 -2.182 24.577 1.00 97.06 238 ILE A O 1
ATOM 1837 N N . LYS A 1 239 ? -14.729 0.043 24.816 1.00 96.50 239 LYS A N 1
ATOM 1838 C CA . LYS A 1 239 ? -15.564 0.096 26.031 1.00 96.50 239 LYS A CA 1
ATOM 1839 C C . LYS A 1 239 ? -16.985 -0.406 25.773 1.00 96.50 239 LYS A C 1
ATOM 1841 O O . LYS A 1 239 ? -17.539 -1.136 26.594 1.00 96.50 239 LYS A O 1
ATOM 1846 N N . GLU A 1 240 ? -17.576 -0.031 24.642 1.00 95.19 240 GLU A N 1
ATOM 1847 C CA . GLU A 1 240 ? -18.913 -0.481 24.248 1.00 95.19 240 GLU A CA 1
ATOM 1848 C C . GLU A 1 240 ? -18.966 -1.994 24.002 1.00 95.19 240 GLU A C 1
ATOM 1850 O O . GLU A 1 240 ? -19.934 -2.638 24.411 1.00 95.19 240 GLU A O 1
ATOM 1855 N N . ARG A 1 241 ? -17.928 -2.577 23.386 1.00 93.31 241 ARG A N 1
ATOM 1856 C CA . ARG A 1 241 ? -17.799 -4.028 23.197 1.00 93.31 241 ARG A CA 1
ATOM 1857 C C . ARG A 1 241 ? -17.731 -4.756 24.538 1.00 93.31 241 ARG A C 1
ATOM 1859 O O . ARG A 1 241 ? -18.558 -5.632 24.783 1.00 93.31 241 ARG A O 1
ATOM 1866 N N . ALA A 1 242 ? -16.849 -4.323 25.438 1.00 93.06 242 ALA A N 1
ATOM 1867 C CA . ALA A 1 242 ? -16.726 -4.909 26.773 1.00 93.06 242 ALA A CA 1
ATOM 1868 C C . ALA A 1 242 ? -18.036 -4.801 27.581 1.00 93.06 242 ALA A C 1
ATOM 1870 O O . ALA A 1 242 ? -18.448 -5.743 28.260 1.00 93.06 242 ALA A O 1
ATOM 1871 N N . ALA A 1 243 ? -18.741 -3.668 27.484 1.00 94.50 243 ALA A N 1
ATOM 1872 C CA . ALA A 1 243 ? -20.034 -3.484 28.140 1.00 94.50 243 ALA A CA 1
ATOM 1873 C C . ALA A 1 243 ? -21.126 -4.402 27.562 1.00 94.50 243 ALA A C 1
ATOM 1875 O O . ALA A 1 243 ? -21.940 -4.934 28.320 1.00 94.50 243 ALA A O 1
ATOM 1876 N N . LYS A 1 244 ? -21.153 -4.602 26.237 1.00 93.25 244 LYS A N 1
ATOM 1877 C CA . LYS A 1 244 ? -22.070 -5.545 25.574 1.00 93.25 244 LYS A CA 1
ATOM 1878 C C . LYS A 1 244 ? -21.787 -6.983 25.999 1.00 93.25 244 LYS A C 1
ATOM 1880 O O . LYS A 1 244 ? -22.723 -7.674 26.385 1.00 93.25 244 LYS A O 1
ATOM 1885 N N . GLU A 1 245 ? -20.525 -7.402 25.990 1.00 91.44 245 GLU A N 1
ATOM 1886 C CA . GLU A 1 245 ? -20.105 -8.735 26.438 1.00 91.44 245 GLU A CA 1
ATOM 1887 C C . GLU A 1 245 ? -20.525 -8.981 27.891 1.00 91.44 245 GLU A C 1
ATOM 1889 O O . GLU A 1 245 ? -21.219 -9.956 28.172 1.00 91.44 245 GLU A O 1
ATOM 1894 N N . LYS A 1 246 ? -20.246 -8.038 28.802 1.00 92.88 246 LYS A N 1
ATOM 1895 C CA . LYS A 1 246 ? -20.677 -8.130 30.206 1.00 92.88 246 LYS A CA 1
ATOM 1896 C C . LYS A 1 246 ? -22.194 -8.301 30.356 1.00 92.88 246 LYS A C 1
ATOM 1898 O O . LYS A 1 246 ? -22.632 -9.134 31.144 1.00 92.88 246 LYS A O 1
ATOM 1903 N N . ARG A 1 247 ? -22.997 -7.534 29.607 1.00 94.12 247 ARG A N 1
ATOM 1904 C CA . ARG A 1 247 ? -24.470 -7.644 29.633 1.00 94.12 247 ARG A CA 1
ATOM 1905 C C . ARG A 1 247 ? -24.964 -8.985 29.092 1.00 94.12 247 ARG A C 1
ATOM 1907 O O . ARG A 1 247 ? -25.946 -9.506 29.607 1.00 94.12 247 ARG A O 1
ATOM 1914 N N . MET A 1 248 ? -24.317 -9.526 28.058 1.00 91.62 248 MET A N 1
ATOM 1915 C CA . MET A 1 248 ? -24.661 -10.843 27.514 1.00 91.62 248 MET A CA 1
ATOM 1916 C C . MET A 1 248 ? -24.390 -11.945 28.538 1.00 91.62 248 MET A C 1
ATOM 1918 O O . MET A 1 248 ? -25.277 -12.753 28.781 1.00 91.62 248 MET A O 1
ATOM 1922 N N . TYR A 1 249 ? -23.230 -11.918 29.202 1.00 90.94 249 TYR A N 1
ATOM 1923 C CA . TYR A 1 249 ? -22.928 -12.872 30.270 1.00 90.94 249 TYR A CA 1
ATOM 1924 C C . TYR A 1 249 ? -23.911 -12.767 31.437 1.00 90.94 249 TYR A C 1
ATOM 1926 O O . TYR A 1 249 ? -24.408 -13.789 31.881 1.00 90.94 249 TYR A O 1
ATOM 1934 N N . GLN A 1 250 ? -24.254 -11.558 31.900 1.00 91.94 250 GLN A N 1
ATOM 1935 C CA . GLN A 1 250 ? -25.228 -11.377 32.989 1.00 91.94 250 GLN A CA 1
ATOM 1936 C C . GLN A 1 250 ? -26.574 -12.056 32.697 1.00 91.94 250 GLN A C 1
ATOM 1938 O O . GLN A 1 250 ? -27.089 -12.756 33.557 1.00 91.94 250 GLN A O 1
ATOM 1943 N N . LYS A 1 251 ? -27.085 -11.932 31.466 1.00 91.38 251 LYS A N 1
ATOM 1944 C CA . LYS A 1 251 ? -28.334 -12.583 31.039 1.00 91.38 251 LYS A CA 1
ATOM 1945 C C . LYS A 1 251 ? -28.248 -14.104 30.898 1.00 91.38 251 LYS A C 1
ATOM 1947 O O . LYS A 1 251 ? -29.282 -14.745 30.827 1.00 91.38 251 LYS A O 1
ATOM 1952 N N . MET A 1 252 ? -27.051 -14.677 30.770 1.00 87.06 252 MET A N 1
ATOM 1953 C CA . MET A 1 252 ? -26.872 -16.135 30.700 1.00 87.06 252 MET A CA 1
ATOM 1954 C C . MET A 1 252 ? -26.898 -16.797 32.085 1.00 87.06 252 MET A C 1
ATOM 1956 O O . MET A 1 252 ? -27.006 -18.017 32.164 1.00 87.06 252 MET A O 1
ATOM 1960 N N . PHE A 1 253 ? -26.766 -16.009 33.157 1.00 83.06 253 PHE A N 1
ATOM 1961 C CA . PHE A 1 253 ? -26.785 -16.478 34.547 1.00 83.06 253 PHE A CA 1
ATOM 1962 C C . PHE A 1 253 ? -28.062 -16.070 35.308 1.00 83.06 253 PHE A C 1
ATOM 1964 O O . PHE A 1 253 ? -28.166 -16.367 36.498 1.00 83.06 253 PHE A O 1
ATOM 1971 N N . GLU A 1 254 ? -29.002 -15.400 34.634 1.00 60.66 254 GLU A N 1
ATOM 1972 C CA . GLU A 1 254 ? -30.384 -15.151 35.079 1.00 60.66 254 GLU A CA 1
ATOM 1973 C C . GLU A 1 254 ? -31.324 -16.187 34.450 1.00 60.66 254 GLU A C 1
ATOM 1975 O O . GLU A 1 254 ? -32.208 -16.689 35.180 1.00 60.66 254 GLU A O 1
#

Organism: Batrachochytrium dendrobatidis (strain JEL423) (NCBI:txid403673)

Secondary structure (DSSP, 8-state):
-HHHHHHHTS-B-GGG-BSS---------PPTT-----PPPTT---S-SSGGGSSS-TTT-HHHHHHHHHHHHHHHHHHHHHHHH-S-HHHHHHHHHHHHHHHHHHHHHHHHH-SSTTTGGGS-HHHHHHHHHHHHHHHHHHHHHHHHTT-HHHHHHHHHHHHHHHHHHHHHHHHH-SS-----HHHHHHHHHHHHHHHHHTT-HHHHHHHHHHHHHT--SSPPHHHHHHHHHHHHHHHHHHHHHHHHHHHH--

Radius of gyration: 22.37 Å; chains: 1; bounding box: 58×50×76 Å

InterPro domains:
  IPR011990 Tetratricopeptide-like helical domain superfamily [G3DSA:1.25.40.10] (68-254)
  IPR011990 Tetratricopeptide-like helical domain superfamily [SSF48452] (94-227)
  IPR050754 Peptidyl-prolyl cis-trans isomerase FKBP4/5/8-like [PTHR46512] (96-254)

pLDDT: mean 91.35, std 8.71, range [60.66, 98.69]